Protein AF-A6FEJ4-F1 (afdb_monomer)

pLDDT: mean 89.19, std 13.57, range [38.38, 98.62]

Secondary structure (DSSP, 8-state):
-------PPPPPP--------------SS----SS-EEESTT--TT---TT-SEEE-SSS-EEEE-----STTS----EEEEEE--TTSSS-EEEEEETTTTEEEEEEE-STT--EEESTTPPP-TTSEE-S-TT------S-PPP-STTSPPPHHHHHHHHHHHHHHHHHHHHHHHHHHHHHHHHHHT-

Radius of gyration: 36.88 Å; Cα contacts (8 Å, |Δi|>4): 224; chains: 1; bounding box: 128×44×113 Å

Foldseek 3Di:
DDDDDDDDDDDDDDPPDDDDDDDDDDDPDDDDDPAAEEADPPDDPPDDCPPHRYHYDDQKGKDKDQQPDDDPVDDRWIKMWIWHPPVVVPFTWTFIARVVVRFTQWIFGDDPQTFIAHGTAFDTGGPYDTPHDVVGHDDDPPQDDDDDPPGDHDPVNVVVVVVVVVVVVVVVVVVVVVVVVVVVVVVVVD

Solvent-accessible surface area (backbone atoms only — not comparable to full-atom values): 11877 Å² total; per-residue (Å²): 133,92,87,80,92,85,82,87,83,81,87,77,84,80,80,82,74,81,77,82,77,91,75,84,89,81,73,97,60,90,86,83,74,95,67,62,47,72,47,54,89,70,56,63,91,88,65,87,56,88,87,50,50,68,45,69,33,58,72,60,33,69,54,74,48,78,53,82,62,86,50,92,91,49,86,57,62,22,37,35,37,36,41,40,64,47,71,88,82,42,74,34,27,40,38,34,28,37,57,69,74,74,28,56,34,33,38,42,40,59,67,98,57,24,24,28,16,40,40,69,70,26,43,76,40,69,69,33,81,24,54,20,33,94,97,52,72,59,86,83,76,91,64,63,79,50,85,57,98,86,45,64,78,31,71,68,60,54,53,48,53,52,51,55,50,55,50,52,50,52,54,52,53,51,52,51,49,53,52,49,53,52,52,55,52,58,60,74,76,108

Mean predicted aligned error: 9.8 Å

Structure (mmCIF, N/CA/C/O backbone):
data_AF-A6FEJ4-F1
#
_entry.id   AF-A6FEJ4-F1
#
loop_
_atom_site.group_PDB
_atom_site.id
_atom_site.type_symbol
_atom_site.label_atom_id
_atom_site.label_alt_id
_atom_site.label_comp_id
_atom_site.label_asym_id
_atom_site.label_entity_id
_atom_site.label_seq_id
_atom_site.pdbx_PDB_ins_code
_atom_site.Cartn_x
_atom_site.Cartn_y
_atom_site.Cartn_z
_atom_site.occupancy
_atom_site.B_iso_or_equiv
_atom_site.auth_seq_id
_atom_site.auth_comp_id
_atom_site.auth_asym_id
_atom_site.auth_atom_id
_atom_site.pdbx_PDB_model_num
ATOM 1 N N . MET A 1 1 ? 87.896 7.152 -53.440 1.00 38.38 1 MET A N 1
ATOM 2 C CA . MET A 1 1 ? 87.012 8.310 -53.194 1.00 38.38 1 MET A CA 1
ATOM 3 C C . MET A 1 1 ? 85.663 7.792 -52.718 1.00 38.38 1 MET A C 1
ATOM 5 O O . MET A 1 1 ? 85.118 6.884 -53.325 1.00 38.38 1 MET A O 1
ATOM 9 N N . THR A 1 2 ? 85.236 8.324 -51.578 1.00 46.12 2 THR A N 1
ATOM 10 C CA . THR A 1 2 ? 83.948 8.247 -50.856 1.00 46.12 2 THR A CA 1
ATOM 11 C C . THR A 1 2 ? 82.723 8.271 -51.792 1.00 46.12 2 THR A C 1
ATOM 13 O O . THR A 1 2 ? 82.776 8.952 -52.807 1.00 46.12 2 THR A O 1
ATOM 16 N N . PHE A 1 3 ? 81.630 7.523 -51.579 1.00 47.75 3 PHE A N 1
ATOM 17 C CA . PHE A 1 3 ? 80.445 7.780 -50.717 1.00 47.75 3 PHE A CA 1
ATOM 18 C C . PHE A 1 3 ? 79.348 6.781 -51.201 1.00 47.75 3 PHE A C 1
ATOM 20 O O . PHE A 1 3 ? 79.397 6.397 -52.361 1.00 47.75 3 PHE A O 1
ATOM 27 N N . LYS A 1 4 ? 78.298 6.316 -50.507 1.00 47.94 4 LYS A N 1
ATOM 28 C CA . LYS A 1 4 ? 77.723 6.414 -49.152 1.00 47.94 4 LYS A CA 1
ATOM 29 C C . LYS A 1 4 ? 76.639 5.304 -49.096 1.00 47.94 4 LYS A C 1
ATOM 31 O O . LYS A 1 4 ? 75.962 5.085 -50.096 1.00 47.94 4 LYS A O 1
ATOM 36 N N . LYS A 1 5 ? 76.465 4.613 -47.962 1.00 62.53 5 LYS A N 1
ATOM 37 C CA . LYS A 1 5 ? 75.319 3.710 -47.696 1.00 62.53 5 LYS A CA 1
ATOM 38 C C . LYS A 1 5 ? 74.028 4.531 -47.514 1.00 62.53 5 LYS A C 1
ATOM 40 O O . LYS A 1 5 ? 74.109 5.592 -46.898 1.00 62.53 5 LYS A O 1
ATOM 45 N N . LEU A 1 6 ? 72.869 4.026 -47.955 1.00 47.09 6 LEU A N 1
ATOM 46 C CA . LEU A 1 6 ? 71.541 4.550 -47.575 1.00 47.09 6 LEU A CA 1
ATOM 47 C C . LEU A 1 6 ? 70.482 3.433 -47.731 1.00 47.09 6 LEU A C 1
ATOM 49 O O . LEU A 1 6 ? 70.183 3.016 -48.843 1.00 47.09 6 LEU A O 1
ATOM 53 N N . THR A 1 7 ? 70.243 2.677 -46.653 1.00 49.25 7 THR A N 1
ATOM 54 C CA . THR A 1 7 ? 69.044 2.662 -45.772 1.00 49.25 7 THR A CA 1
ATOM 55 C C . THR A 1 7 ? 67.806 1.986 -46.352 1.00 49.25 7 THR A C 1
ATOM 57 O O . THR A 1 7 ? 67.072 2.543 -47.159 1.00 49.25 7 THR A O 1
ATOM 60 N N . THR A 1 8 ? 67.562 0.791 -45.822 1.00 53.28 8 THR A N 1
ATOM 61 C CA . THR A 1 8 ? 66.308 0.043 -45.817 1.00 53.28 8 THR A CA 1
ATOM 62 C C . THR A 1 8 ? 65.268 0.770 -44.959 1.00 53.28 8 THR A C 1
ATOM 64 O O . THR A 1 8 ? 65.518 1.051 -43.787 1.00 53.28 8 THR A O 1
ATOM 67 N N . LEU A 1 9 ? 64.105 1.068 -45.539 1.00 52.31 9 LEU A N 1
ATOM 68 C CA . LEU A 1 9 ? 62.938 1.605 -44.842 1.00 52.31 9 LEU A CA 1
ATOM 69 C C . LEU A 1 9 ? 62.124 0.424 -44.281 1.00 52.31 9 LEU A C 1
ATOM 71 O O . LEU A 1 9 ? 61.677 -0.428 -45.047 1.00 52.31 9 LEU A O 1
ATOM 75 N N . ALA A 1 10 ? 61.965 0.342 -42.960 1.00 59.69 10 ALA A N 1
ATOM 76 C CA . ALA A 1 10 ? 61.113 -0.654 -42.313 1.00 59.69 10 ALA A CA 1
ATOM 77 C C . ALA A 1 10 ? 59.653 -0.172 -42.317 1.00 59.69 10 ALA A C 1
ATOM 79 O O . ALA A 1 10 ? 59.362 0.926 -41.842 1.00 59.69 10 ALA A O 1
ATOM 80 N N . ALA A 1 11 ? 58.742 -0.984 -42.857 1.00 58.25 11 ALA A N 1
ATOM 81 C CA . ALA A 1 11 ? 57.305 -0.732 -42.815 1.00 58.25 11 ALA A CA 1
ATOM 82 C C . ALA A 1 11 ? 56.754 -1.078 -41.421 1.00 58.25 11 ALA A C 1
ATOM 84 O O . ALA A 1 11 ? 56.892 -2.209 -40.957 1.00 58.25 11 ALA A O 1
ATOM 85 N N . ILE A 1 12 ? 56.144 -0.097 -40.755 1.00 63.84 12 ILE A N 1
ATOM 86 C CA . ILE A 1 12 ? 55.454 -0.259 -39.469 1.00 63.84 12 ILE A CA 1
ATOM 87 C C . ILE A 1 12 ? 54.003 -0.674 -39.772 1.00 63.84 12 ILE A C 1
ATOM 89 O O . ILE A 1 12 ? 53.339 0.041 -40.526 1.00 63.84 12 ILE A O 1
ATOM 93 N N . PRO A 1 13 ? 53.483 -1.791 -39.228 1.00 56.94 13 PRO A N 1
ATOM 94 C CA . PRO A 1 13 ? 52.081 -2.148 -39.396 1.00 56.94 13 PRO A CA 1
ATOM 95 C C . PRO A 1 13 ? 51.222 -1.175 -38.582 1.00 56.94 13 PRO A C 1
ATOM 97 O O . PRO A 1 13 ? 51.368 -1.058 -37.366 1.00 56.94 13 PRO A O 1
ATOM 100 N N . LEU A 1 14 ? 50.342 -0.450 -39.270 1.00 60.03 14 LEU A N 1
ATOM 101 C CA . LEU A 1 14 ? 49.349 0.421 -38.655 1.00 60.03 14 LEU A CA 1
ATOM 102 C C . LEU A 1 14 ? 48.335 -0.482 -37.930 1.00 60.03 14 LEU A C 1
ATOM 104 O O . LEU A 1 14 ? 47.534 -1.151 -38.581 1.00 60.03 14 LEU A O 1
ATOM 108 N N . LEU A 1 15 ? 48.401 -0.564 -36.597 1.00 59.34 15 LEU A N 1
ATOM 109 C CA . LEU A 1 15 ? 47.337 -1.188 -35.812 1.00 59.34 15 LEU A CA 1
ATOM 110 C C . LEU A 1 15 ? 46.071 -0.345 -35.983 1.00 59.34 15 LEU A C 1
ATOM 112 O O . LEU A 1 15 ? 45.979 0.767 -35.464 1.00 59.34 15 LEU A O 1
ATOM 116 N N . SER A 1 16 ? 45.107 -0.883 -36.721 1.00 63.84 16 SER A N 1
ATOM 117 C CA . SER A 1 16 ? 43.751 -0.357 -36.819 1.00 63.84 16 SER A CA 1
ATOM 118 C C . SER A 1 16 ? 43.081 -0.466 -35.448 1.00 63.84 16 SER A C 1
ATOM 120 O O . SER A 1 16 ? 42.509 -1.498 -35.108 1.00 63.84 16 SER A O 1
ATOM 122 N N . PHE A 1 17 ? 43.182 0.577 -34.626 1.00 63.50 17 PHE A N 1
ATOM 123 C CA . PHE A 1 17 ? 42.329 0.710 -33.450 1.00 63.50 17 PHE A CA 1
ATOM 124 C C . PHE A 1 17 ? 40.906 1.001 -33.933 1.00 63.50 17 PHE A C 1
ATOM 126 O O . PHE A 1 17 ? 40.653 2.046 -34.532 1.00 63.50 17 PHE A O 1
ATOM 133 N N . SER A 1 18 ? 39.983 0.071 -33.691 1.00 68.31 18 SER A N 1
ATOM 134 C CA . SER A 1 18 ? 38.556 0.292 -33.918 1.00 68.31 18 SER A CA 1
ATOM 135 C C . SER A 1 18 ? 38.059 1.373 -32.956 1.00 68.31 18 SER A C 1
ATOM 137 O O . SER A 1 18 ? 37.882 1.128 -31.761 1.00 68.31 18 SER A O 1
ATOM 139 N N . LEU A 1 19 ? 37.860 2.585 -33.475 1.00 64.56 19 LEU A N 1
ATOM 140 C CA . LEU A 1 19 ? 37.098 3.622 -32.789 1.00 64.56 19 LEU A CA 1
ATOM 141 C C . LEU A 1 19 ? 35.644 3.143 -32.723 1.00 64.56 19 LEU A C 1
ATOM 143 O O . LEU A 1 19 ? 35.001 2.982 -33.757 1.00 64.56 19 LEU A O 1
ATOM 147 N N . HIS A 1 20 ? 35.143 2.877 -31.519 1.00 64.38 20 HIS A N 1
ATOM 148 C CA . HIS A 1 20 ? 33.729 2.582 -31.321 1.00 64.38 20 HIS A CA 1
ATOM 149 C C . HIS A 1 20 ? 32.969 3.910 -31.369 1.00 64.38 20 HIS A C 1
ATOM 151 O O . HIS A 1 20 ? 33.155 4.772 -30.511 1.00 64.38 20 HIS A O 1
ATOM 157 N N . THR A 1 21 ? 32.160 4.105 -32.407 1.00 61.88 21 THR A N 1
ATOM 158 C CA . THR A 1 21 ? 31.216 5.220 -32.497 1.00 61.88 21 THR A CA 1
ATOM 159 C C . THR A 1 21 ? 29.916 4.788 -31.829 1.00 61.88 21 THR A C 1
ATOM 161 O O . THR A 1 21 ? 29.267 3.866 -32.317 1.00 61.88 21 THR A O 1
ATOM 164 N N . PHE A 1 22 ? 29.537 5.428 -30.724 1.00 72.00 22 PHE A N 1
ATOM 165 C CA . PHE A 1 22 ? 28.211 5.251 -30.131 1.00 72.00 22 PHE A CA 1
ATOM 166 C C . PHE A 1 22 ? 27.229 6.121 -30.916 1.00 72.00 22 PHE A C 1
ATOM 168 O O . PHE A 1 22 ? 27.238 7.342 -30.778 1.00 72.00 22 PHE A O 1
ATOM 175 N N . ALA A 1 23 ? 26.466 5.503 -31.812 1.00 79.25 23 ALA A N 1
ATOM 176 C CA . ALA A 1 23 ? 25.331 6.139 -32.463 1.00 79.25 23 ALA A CA 1
ATOM 177 C C . ALA A 1 23 ? 24.056 5.562 -31.848 1.00 79.25 23 ALA A C 1
ATOM 179 O O . ALA A 1 23 ? 23.936 4.342 -31.740 1.00 79.25 23 ALA A O 1
ATOM 180 N N . ASP A 1 24 ? 23.137 6.435 -31.447 1.00 89.06 24 ASP A N 1
ATOM 181 C CA . ASP A 1 24 ? 21.822 6.019 -30.970 1.00 89.06 24 ASP A CA 1
ATOM 182 C C . ASP A 1 24 ? 20.943 5.630 -32.166 1.00 89.06 24 ASP A C 1
ATOM 184 O O . ASP A 1 24 ? 20.964 6.282 -33.215 1.00 89.06 24 ASP A O 1
ATOM 188 N N . GLU A 1 25 ? 20.149 4.574 -32.001 1.00 90.56 25 GLU A N 1
ATOM 189 C CA . GLU A 1 25 ? 19.105 4.199 -32.954 1.00 90.56 25 GLU A CA 1
ATOM 190 C C . GLU A 1 25 ? 17.867 5.074 -32.703 1.00 90.56 25 GLU A C 1
ATOM 192 O O . GLU A 1 25 ? 17.301 5.069 -31.609 1.00 90.56 25 GLU A O 1
ATOM 197 N N . VAL A 1 26 ? 17.431 5.830 -33.717 1.00 92.94 26 VAL A N 1
ATOM 198 C CA . VAL A 1 26 ? 16.215 6.656 -33.651 1.00 92.94 26 VAL A CA 1
ATOM 199 C C . VAL A 1 26 ? 15.212 6.157 -34.683 1.00 92.94 26 VAL A C 1
ATOM 201 O O . VAL A 1 26 ? 15.419 6.305 -35.889 1.00 92.94 26 VAL A O 1
ATOM 204 N N . ILE A 1 27 ? 14.095 5.607 -34.207 1.00 94.88 27 ILE A N 1
ATOM 205 C CA . ILE A 1 27 ? 12.954 5.233 -35.044 1.00 94.88 27 ILE A CA 1
ATOM 206 C C . ILE A 1 27 ? 11.961 6.402 -35.029 1.00 94.88 27 ILE A C 1
ATOM 208 O O . ILE A 1 27 ? 11.346 6.685 -34.009 1.00 94.88 27 ILE A O 1
ATOM 212 N N . ASN A 1 28 ? 11.830 7.116 -36.153 1.00 95.19 28 ASN A N 1
ATOM 213 C CA . ASN A 1 28 ? 10.960 8.303 -36.277 1.00 95.19 28 ASN A CA 1
ATOM 214 C C . ASN A 1 28 ? 9.456 7.969 -36.396 1.00 95.19 28 ASN A C 1
ATOM 216 O O . ASN A 1 28 ? 8.657 8.850 -36.709 1.00 95.19 28 ASN A O 1
ATOM 220 N N . ASP A 1 29 ? 9.098 6.703 -36.205 1.00 95.94 29 ASP A N 1
ATOM 221 C CA . ASP A 1 29 ? 7.745 6.160 -36.307 1.00 95.94 29 ASP A CA 1
ATOM 222 C C . ASP A 1 29 ? 7.568 5.042 -35.261 1.00 95.94 29 ASP A C 1
ATOM 224 O O . ASP A 1 29 ? 8.472 4.780 -34.461 1.00 95.94 29 ASP A O 1
ATOM 228 N N . ASP A 1 30 ? 6.422 4.369 -35.267 1.00 94.88 30 ASP A N 1
ATOM 229 C CA . ASP A 1 30 ? 6.121 3.283 -34.339 1.00 94.88 30 ASP A CA 1
ATOM 230 C C . ASP A 1 30 ? 7.047 2.066 -34.541 1.00 94.88 30 ASP A C 1
ATOM 232 O O . ASP A 1 30 ? 7.152 1.493 -35.630 1.00 94.88 30 ASP A O 1
ATOM 236 N N . LEU A 1 31 ? 7.678 1.602 -33.456 1.00 94.50 31 LEU A N 1
ATOM 237 C CA . LEU A 1 31 ? 8.367 0.311 -33.421 1.00 94.50 31 LEU A CA 1
ATOM 238 C C . LEU A 1 31 ? 7.387 -0.787 -32.990 1.00 94.50 31 LEU A C 1
ATOM 240 O O . LEU A 1 31 ? 7.000 -0.868 -31.825 1.00 94.50 31 LEU A O 1
ATOM 244 N N . ILE A 1 32 ? 7.027 -1.673 -33.920 1.00 94.75 32 ILE A N 1
ATOM 245 C CA . ILE A 1 32 ? 6.202 -2.853 -33.637 1.00 94.75 32 ILE A CA 1
ATOM 246 C C . ILE A 1 32 ? 7.084 -4.101 -33.639 1.00 94.75 32 ILE A C 1
ATOM 248 O O . ILE A 1 32 ? 7.633 -4.489 -34.669 1.00 94.75 32 ILE A O 1
ATOM 252 N N . ILE A 1 33 ? 7.167 -4.768 -32.488 1.00 94.75 33 ILE A N 1
ATOM 253 C CA . ILE A 1 33 ? 7.845 -6.058 -32.333 1.00 94.75 33 ILE A CA 1
ATOM 254 C C . ILE A 1 33 ? 6.772 -7.138 -32.223 1.00 94.75 33 ILE A C 1
ATOM 256 O O . ILE A 1 33 ? 6.023 -7.182 -31.254 1.00 94.75 33 ILE A O 1
ATOM 260 N N . SER A 1 34 ? 6.671 -8.005 -33.235 1.00 94.00 34 SER A N 1
ATOM 261 C CA . SER A 1 34 ? 5.606 -9.019 -33.300 1.00 94.00 34 SER A CA 1
ATOM 262 C C . SER A 1 34 ? 5.802 -10.212 -32.358 1.00 94.00 34 SER A C 1
ATOM 264 O O . SER A 1 34 ? 4.864 -10.984 -32.182 1.00 94.00 34 SER A O 1
ATOM 266 N N . SER A 1 35 ? 7.001 -10.387 -31.795 1.00 93.94 35 SER A N 1
ATOM 267 C CA . SER A 1 35 ? 7.306 -11.444 -30.825 1.00 93.94 35 SER A CA 1
ATOM 268 C C . SER A 1 35 ? 7.697 -10.826 -29.484 1.00 93.94 35 SER A C 1
ATOM 270 O O . SER A 1 35 ? 6.823 -10.331 -28.778 1.00 93.94 35 SER A O 1
ATOM 272 N N . SER A 1 36 ? 8.991 -10.816 -29.153 1.00 96.06 36 SER A N 1
ATOM 273 C CA . SER A 1 36 ? 9.475 -10.381 -27.847 1.00 96.06 36 SER A CA 1
ATOM 274 C C . SER A 1 36 ? 10.661 -9.432 -27.966 1.00 96.06 36 SER A C 1
ATOM 276 O O . SER A 1 36 ? 11.435 -9.507 -28.921 1.00 96.06 36 SER A O 1
ATOM 278 N N . LEU A 1 37 ? 10.796 -8.542 -26.987 1.00 95.56 37 LEU A N 1
ATOM 279 C CA . LEU A 1 37 ? 11.914 -7.615 -26.840 1.00 95.56 37 LEU A CA 1
ATOM 280 C C . LEU A 1 37 ? 12.709 -7.975 -25.584 1.00 95.56 37 LEU A C 1
ATOM 282 O O . LEU A 1 37 ? 12.130 -8.083 -24.506 1.00 95.56 37 LEU A O 1
ATOM 286 N N . CYS A 1 38 ? 14.028 -8.090 -25.699 1.00 96.81 38 CYS A N 1
ATOM 287 C CA . CYS A 1 38 ? 14.907 -8.057 -24.535 1.00 96.81 38 CYS A CA 1
ATOM 288 C C . CYS A 1 38 ? 15.686 -6.746 -24.503 1.00 96.81 38 CYS A C 1
ATOM 290 O O . CYS A 1 38 ? 16.240 -6.327 -25.519 1.00 96.81 38 CYS A O 1
ATOM 292 N N . VAL A 1 39 ? 15.719 -6.109 -23.334 1.00 95.62 39 VAL A N 1
ATOM 293 C CA . VAL A 1 39 ? 16.503 -4.901 -23.069 1.00 95.62 39 VAL A CA 1
ATOM 294 C C . VAL A 1 39 ? 17.392 -5.141 -21.856 1.00 95.62 39 VAL A C 1
ATOM 296 O O . VAL A 1 39 ? 16.917 -5.584 -20.814 1.00 95.62 39 VAL A O 1
ATOM 299 N N . GLY A 1 40 ? 18.672 -4.808 -21.983 1.00 93.50 40 GLY A N 1
ATOM 300 C CA . GLY A 1 40 ? 19.654 -4.933 -20.910 1.00 93.50 40 GLY A CA 1
ATOM 301 C C . GLY A 1 40 ? 20.895 -5.706 -21.344 1.00 93.50 40 GLY A C 1
ATOM 302 O O . GLY A 1 40 ? 20.918 -6.354 -22.392 1.00 93.50 40 GLY A O 1
ATOM 3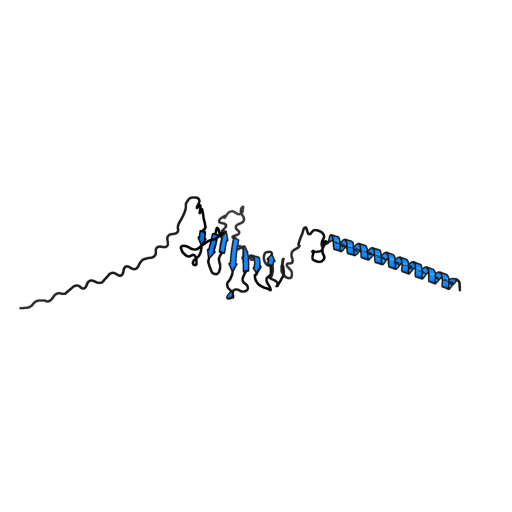03 N N . ILE A 1 41 ? 21.963 -5.587 -20.560 1.00 89.81 41 ILE A N 1
ATOM 304 C CA . ILE A 1 41 ? 23.288 -6.117 -20.919 1.00 89.81 41 ILE A CA 1
ATOM 305 C C . ILE A 1 41 ? 23.359 -7.647 -20.878 1.00 89.81 41 ILE A C 1
ATOM 307 O O . ILE A 1 41 ? 24.279 -8.236 -21.441 1.00 89.81 41 ILE A O 1
ATOM 311 N N . GLU A 1 42 ? 22.384 -8.287 -20.234 1.00 91.69 42 GLU A N 1
ATOM 312 C CA . GLU A 1 42 ? 22.325 -9.740 -20.079 1.00 91.69 42 GLU A CA 1
ATOM 313 C C . GLU A 1 42 ? 21.403 -10.430 -21.100 1.00 91.69 42 GLU A C 1
ATOM 315 O O . GLU A 1 42 ? 21.144 -11.637 -21.017 1.00 91.69 42 GLU A O 1
ATOM 320 N N . CYS A 1 43 ? 20.871 -9.690 -22.072 1.00 95.88 43 CYS A N 1
ATOM 321 C CA . CYS A 1 43 ? 20.177 -10.276 -23.216 1.00 95.88 43 CYS A CA 1
ATOM 322 C C . CYS A 1 43 ? 21.144 -11.128 -24.051 1.00 95.88 43 CYS A C 1
ATOM 324 O O . CYS A 1 43 ? 22.287 -10.735 -24.288 1.00 95.88 43 CYS A O 1
ATOM 326 N N . VAL A 1 44 ? 20.690 -12.295 -24.515 1.00 95.62 44 VAL A N 1
ATOM 327 C CA . VAL A 1 44 ? 21.506 -13.206 -25.336 1.00 95.62 44 VAL A CA 1
ATOM 328 C C . VAL A 1 44 ? 20.794 -13.548 -26.639 1.00 95.62 44 VAL A C 1
ATOM 330 O O . VAL A 1 44 ? 19.570 -13.670 -26.678 1.00 95.62 44 VAL A O 1
ATOM 333 N N . ASP A 1 45 ? 21.568 -13.703 -27.712 1.00 92.75 45 ASP A N 1
ATOM 334 C CA . ASP A 1 45 ? 21.033 -14.074 -29.022 1.00 92.75 45 ASP A CA 1
ATOM 335 C C . ASP A 1 45 ? 20.456 -15.498 -29.003 1.00 92.75 45 ASP A C 1
ATOM 337 O O . ASP A 1 45 ? 21.061 -16.426 -28.460 1.00 92.75 45 ASP A O 1
ATOM 341 N N . GLY A 1 46 ? 19.273 -15.661 -29.598 1.00 91.88 46 GLY A N 1
ATOM 342 C CA . GLY A 1 46 ? 18.545 -16.929 -29.633 1.00 91.88 46 GLY A CA 1
ATOM 343 C C . GLY A 1 46 ? 17.927 -17.374 -28.302 1.00 91.88 46 GLY A C 1
ATOM 344 O O . GLY A 1 46 ? 17.653 -18.566 -28.150 1.00 91.88 46 GLY A O 1
ATOM 345 N N . GLU A 1 47 ? 17.714 -16.474 -27.333 1.00 94.94 47 GLU A N 1
ATOM 346 C CA . GLU A 1 47 ? 17.032 -16.843 -26.087 1.00 94.94 47 GLU A CA 1
ATOM 347 C C . GLU A 1 47 ? 15.560 -17.226 -26.307 1.00 94.94 47 GLU A C 1
ATOM 349 O O . GLU A 1 47 ? 14.849 -16.631 -27.118 1.00 94.94 47 GLU A O 1
ATOM 354 N N . ASP A 1 48 ? 15.090 -18.226 -25.559 1.00 94.88 48 ASP A N 1
ATOM 355 C CA . ASP A 1 48 ? 13.681 -18.617 -25.557 1.00 94.88 48 ASP A CA 1
ATOM 356 C C . ASP A 1 48 ? 12.888 -17.712 -24.604 1.00 94.88 48 ASP A C 1
ATOM 358 O O . ASP A 1 48 ? 13.112 -17.700 -23.387 1.00 94.88 48 ASP A O 1
ATOM 362 N N . PHE A 1 49 ? 11.956 -16.942 -25.164 1.00 95.38 49 PHE A N 1
ATOM 363 C CA . PHE A 1 49 ? 11.109 -16.010 -24.423 1.00 95.38 49 PHE A CA 1
ATOM 364 C C . PHE A 1 49 ? 9.886 -16.669 -23.781 1.00 95.38 49 PHE A C 1
ATOM 366 O O . PHE A 1 49 ? 9.263 -16.065 -22.908 1.00 95.38 49 PHE A O 1
ATOM 373 N N . GLY A 1 50 ? 9.529 -17.897 -24.168 1.00 93.56 50 GLY A N 1
ATOM 374 C CA . GLY A 1 50 ? 8.278 -18.510 -23.732 1.00 93.56 50 GLY A CA 1
ATOM 375 C C . GLY A 1 50 ? 7.078 -17.597 -24.013 1.00 93.56 50 GLY A C 1
ATOM 376 O O . GLY A 1 50 ? 6.753 -17.329 -25.167 1.00 93.56 50 GLY A O 1
ATOM 377 N N . PHE A 1 51 ? 6.423 -17.116 -22.950 1.00 94.44 51 PHE A N 1
ATOM 378 C CA . PHE A 1 51 ? 5.272 -16.207 -23.037 1.00 94.44 51 PHE A CA 1
ATOM 379 C C . PHE A 1 51 ? 5.610 -14.732 -22.759 1.00 94.44 51 PHE A C 1
ATOM 381 O O . PHE A 1 51 ? 4.712 -13.890 -22.814 1.00 94.44 51 PHE A O 1
ATOM 388 N N . ASP A 1 52 ? 6.871 -14.398 -22.474 1.00 96.56 52 ASP A N 1
ATOM 389 C CA . ASP A 1 52 ? 7.259 -13.030 -22.131 1.00 96.56 52 ASP A CA 1
ATOM 390 C C . ASP A 1 52 ? 7.305 -12.151 -23.385 1.00 96.56 52 ASP A C 1
ATOM 392 O O . ASP A 1 52 ? 8.039 -12.425 -24.336 1.00 96.56 52 ASP A O 1
ATOM 396 N N . THR A 1 53 ? 6.548 -11.054 -23.383 1.00 95.56 53 THR A N 1
ATOM 397 C CA . THR A 1 53 ? 6.589 -10.061 -24.470 1.00 95.56 53 THR A CA 1
ATOM 398 C C . THR A 1 53 ? 7.787 -9.119 -24.337 1.00 95.56 53 THR A C 1
ATOM 400 O O . THR A 1 53 ? 8.385 -8.731 -25.336 1.00 95.56 53 THR A O 1
ATOM 403 N N . ILE A 1 54 ? 8.163 -8.744 -23.111 1.00 95.94 54 ILE A N 1
ATOM 404 C CA . ILE A 1 54 ? 9.327 -7.893 -22.840 1.00 95.94 54 ILE A CA 1
ATOM 405 C C . ILE A 1 54 ? 10.095 -8.475 -21.657 1.00 95.94 54 ILE A C 1
ATOM 407 O O . ILE A 1 54 ? 9.501 -8.760 -20.619 1.00 95.94 54 ILE A O 1
ATOM 411 N N . ARG A 1 55 ? 11.414 -8.610 -21.801 1.00 95.88 55 ARG A N 1
ATOM 412 C CA . ARG A 1 55 ? 12.343 -8.926 -20.714 1.00 95.88 55 ARG A CA 1
ATOM 413 C C . ARG A 1 55 ? 13.289 -7.759 -20.491 1.00 95.88 55 ARG A C 1
ATOM 415 O O . ARG A 1 55 ? 13.898 -7.264 -21.435 1.00 95.88 55 ARG A O 1
ATOM 422 N N . LEU A 1 56 ? 13.418 -7.344 -19.239 1.00 95.44 56 LEU A N 1
ATOM 423 C CA . LEU A 1 56 ? 14.454 -6.414 -18.806 1.00 95.44 56 LEU A CA 1
ATOM 424 C C . LEU A 1 56 ? 15.484 -7.229 -18.028 1.00 95.44 56 LEU A C 1
ATOM 426 O O . LEU A 1 56 ? 15.127 -7.805 -17.002 1.00 95.44 56 LEU A O 1
ATOM 430 N N . LYS A 1 57 ? 16.711 -7.338 -18.541 1.00 93.31 57 LYS A N 1
ATOM 431 C CA . LYS A 1 57 ? 17.753 -8.199 -17.964 1.00 93.31 57 LYS A CA 1
ATOM 432 C C . LYS A 1 57 ? 18.972 -7.375 -17.557 1.00 93.31 57 LYS A C 1
ATOM 434 O O . LYS A 1 57 ? 19.789 -6.989 -18.395 1.00 93.31 57 LYS A O 1
ATOM 439 N N . ASP A 1 58 ? 19.027 -7.085 -16.270 1.00 89.94 58 ASP A N 1
ATOM 440 C CA . ASP A 1 58 ? 20.069 -6.344 -15.566 1.00 89.94 58 ASP A CA 1
ATOM 441 C C . ASP A 1 58 ? 19.990 -6.760 -14.082 1.00 89.94 58 ASP A C 1
ATOM 443 O O . ASP A 1 58 ? 18.991 -7.360 -13.676 1.00 89.94 58 ASP A O 1
ATOM 447 N N . ASP A 1 59 ? 20.975 -6.402 -13.259 1.00 85.38 59 ASP A N 1
ATOM 448 C CA . ASP A 1 59 ? 20.917 -6.612 -11.805 1.00 85.38 59 ASP A CA 1
ATOM 449 C C . ASP A 1 59 ? 19.814 -5.738 -11.169 1.00 85.38 59 ASP A C 1
ATOM 451 O O . ASP A 1 59 ? 19.198 -6.085 -10.153 1.00 85.38 59 ASP A O 1
ATOM 455 N N . ASN A 1 60 ? 19.536 -4.576 -11.774 1.00 88.62 60 ASN A N 1
ATOM 456 C CA . ASN A 1 60 ? 18.530 -3.616 -11.314 1.00 88.62 60 ASN A CA 1
ATOM 457 C C . ASN A 1 60 ? 17.676 -3.069 -12.472 1.00 88.62 60 ASN A C 1
ATOM 459 O O . ASN A 1 60 ? 17.758 -1.877 -12.796 1.00 88.62 60 ASN A O 1
ATOM 463 N N . PRO A 1 61 ? 16.836 -3.904 -13.109 1.00 92.88 61 PRO A N 1
ATOM 464 C CA . PRO A 1 61 ? 16.070 -3.502 -14.277 1.00 92.88 61 PRO A CA 1
ATOM 465 C C . PRO A 1 61 ? 15.055 -2.417 -13.911 1.00 92.88 61 PRO A C 1
ATOM 467 O O . PRO A 1 61 ? 14.267 -2.549 -12.969 1.00 92.88 61 PRO A O 1
ATOM 470 N N . GLN A 1 62 ? 15.062 -1.333 -14.686 1.00 94.69 62 GLN A N 1
ATOM 471 C CA . GLN A 1 62 ? 14.257 -0.144 -14.433 1.00 94.69 62 GLN A CA 1
ATOM 472 C C . GLN A 1 62 ? 13.598 0.372 -15.710 1.00 94.69 62 GLN A C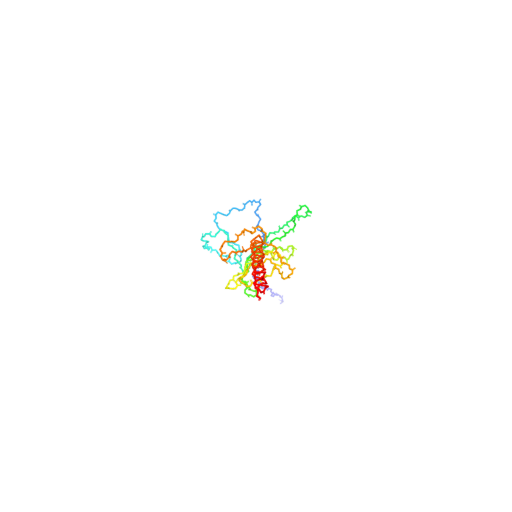 1
ATOM 474 O O . GLN A 1 62 ? 14.185 0.351 -16.790 1.00 94.69 62 GLN A O 1
ATOM 479 N N . ILE A 1 63 ? 12.393 0.917 -15.557 1.00 96.88 63 ILE A N 1
ATOM 480 C CA . ILE A 1 63 ? 11.725 1.743 -16.561 1.00 96.88 63 ILE A CA 1
ATOM 481 C C . ILE A 1 63 ? 11.548 3.128 -15.955 1.00 96.88 63 ILE A C 1
ATOM 483 O O . ILE A 1 63 ? 10.914 3.287 -14.907 1.00 96.88 63 ILE A O 1
ATOM 487 N N . ARG A 1 64 ? 12.109 4.135 -16.624 1.00 96.50 64 ARG A N 1
ATOM 488 C CA . ARG A 1 64 ? 11.987 5.536 -16.232 1.00 96.50 64 ARG A CA 1
ATOM 489 C C . ARG A 1 64 ? 11.001 6.251 -17.143 1.00 96.50 64 ARG A C 1
ATOM 491 O O . ARG A 1 64 ? 11.159 6.251 -18.359 1.00 96.50 64 ARG A O 1
ATOM 498 N N . PHE A 1 65 ? 10.036 6.912 -16.528 1.00 96.25 65 PHE A N 1
ATOM 499 C CA . PHE A 1 65 ? 9.108 7.829 -17.165 1.00 96.25 65 PHE A CA 1
ATOM 500 C C . PHE A 1 65 ? 9.608 9.245 -16.893 1.00 96.25 65 PHE A C 1
ATOM 502 O O . PHE A 1 65 ? 9.527 9.726 -15.764 1.00 96.25 65 PHE A O 1
ATOM 509 N N . VAL A 1 66 ? 10.191 9.867 -17.915 1.00 94.69 66 VAL A N 1
ATOM 510 C CA . VAL A 1 66 ? 10.688 11.244 -17.841 1.00 94.69 66 VAL A CA 1
ATOM 511 C C . VAL A 1 66 ? 9.605 12.166 -18.379 1.00 94.69 66 VAL A C 1
ATOM 513 O O . VAL A 1 66 ? 9.277 12.113 -19.567 1.00 94.69 66 VAL A O 1
ATOM 516 N N . ASP A 1 67 ? 9.047 12.998 -17.510 1.00 92.19 67 ASP A N 1
ATOM 517 C CA . ASP A 1 67 ? 8.149 14.065 -17.906 1.00 92.19 67 ASP A CA 1
ATOM 518 C C . ASP A 1 67 ? 8.978 15.240 -18.446 1.00 92.19 67 ASP A C 1
ATOM 520 O O . ASP A 1 67 ? 9.835 15.813 -17.778 1.00 92.19 67 ASP A O 1
ATOM 524 N N . THR A 1 68 ? 8.749 15.586 -19.712 1.00 91.31 68 THR A N 1
ATOM 525 C CA . THR A 1 68 ? 9.472 16.673 -20.396 1.00 91.31 68 THR A CA 1
ATOM 526 C C . THR A 1 68 ? 8.686 17.982 -20.414 1.00 91.31 68 THR A C 1
ATOM 528 O O . THR A 1 68 ? 9.116 18.970 -21.021 1.00 91.31 68 THR A O 1
ATOM 531 N N . SER A 1 69 ? 7.515 18.013 -19.773 1.00 90.31 69 SER A N 1
ATOM 532 C CA . SER A 1 69 ? 6.693 19.208 -19.716 1.00 90.31 69 SER A CA 1
ATOM 533 C C . SER A 1 69 ? 7.363 20.265 -18.830 1.00 90.31 69 SER A C 1
ATOM 535 O O . SER A 1 69 ? 7.945 19.993 -17.786 1.00 90.31 69 SER A O 1
ATOM 537 N N . SER A 1 70 ? 7.333 21.515 -19.289 1.00 81.38 70 SER A N 1
ATOM 538 C CA . SER A 1 70 ? 8.013 22.651 -18.638 1.00 81.38 70 SER A CA 1
ATOM 539 C C . SER A 1 70 ? 7.063 23.805 -18.323 1.00 81.38 70 SER A C 1
ATOM 541 O O . SER A 1 70 ? 7.475 24.875 -17.877 1.00 81.38 70 SER A O 1
ATOM 543 N N . THR A 1 71 ? 5.767 23.604 -18.559 1.00 82.56 71 THR A N 1
ATOM 544 C CA . THR A 1 71 ? 4.734 24.593 -18.256 1.00 82.56 71 THR A CA 1
ATOM 545 C C . THR A 1 71 ? 4.059 24.234 -16.944 1.00 82.56 71 THR A C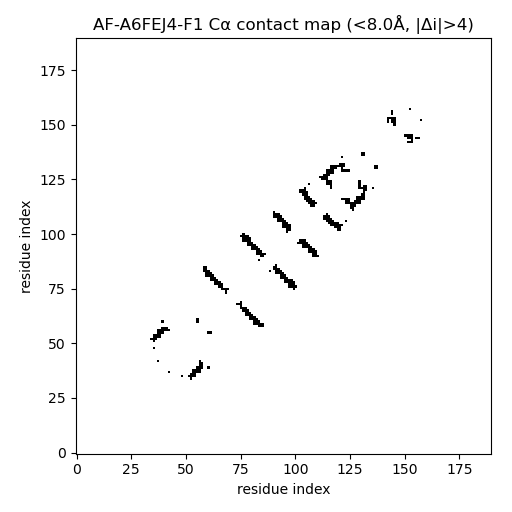 1
ATOM 547 O O . THR A 1 71 ? 3.714 23.076 -16.741 1.00 82.56 71 THR A O 1
ATOM 550 N N . SER A 1 72 ? 3.744 25.230 -16.117 1.00 78.50 72 SER A N 1
ATOM 551 C CA . SER A 1 72 ? 3.066 25.043 -14.824 1.00 78.50 72 SER A CA 1
ATOM 552 C C . SER A 1 72 ? 1.678 24.387 -14.902 1.00 78.50 72 SER A C 1
ATOM 554 O O . SER A 1 72 ? 1.088 24.089 -13.869 1.00 78.50 72 SER A O 1
ATOM 556 N N . SER A 1 73 ? 1.123 24.223 -16.105 1.00 84.56 73 SER A N 1
ATOM 557 C CA . SER A 1 73 ? -0.174 23.582 -16.344 1.00 84.56 73 SER A CA 1
ATOM 558 C C . SER A 1 73 ? -0.107 22.053 -16.361 1.00 84.56 73 SER A C 1
ATOM 560 O O . SER A 1 73 ? -1.155 21.414 -16.305 1.00 84.56 73 SER A O 1
ATOM 562 N N . PHE A 1 74 ? 1.094 21.472 -16.443 1.00 83.69 74 PHE A N 1
ATOM 563 C CA . PHE A 1 74 ? 1.311 20.029 -16.395 1.00 83.69 74 PHE A CA 1
ATOM 564 C C . PHE A 1 74 ? 2.180 19.685 -15.178 1.00 83.69 74 PHE A C 1
ATOM 566 O O . PHE A 1 74 ? 3.153 20.395 -14.911 1.00 83.69 74 PHE A O 1
ATOM 573 N N . PRO A 1 75 ? 1.830 18.645 -14.401 1.00 83.56 75 PRO A N 1
ATOM 574 C CA . PRO A 1 75 ? 2.730 18.111 -13.387 1.00 83.56 75 PRO A CA 1
ATOM 575 C C . PRO A 1 75 ? 4.028 17.630 -14.044 1.00 83.56 75 PRO A C 1
ATOM 577 O O . PRO A 1 75 ? 3.968 16.901 -15.023 1.00 83.56 75 PRO A O 1
ATOM 580 N N . SER A 1 76 ? 5.179 18.003 -13.489 1.00 88.62 76 SER A N 1
ATOM 581 C CA . SER A 1 76 ? 6.507 17.654 -14.016 1.00 88.62 76 SER A CA 1
ATOM 582 C C . SER A 1 76 ? 7.169 16.540 -13.190 1.00 88.62 76 SER A C 1
ATOM 584 O O . SER A 1 76 ? 8.344 16.632 -12.819 1.00 88.62 76 SER A O 1
ATOM 586 N N . ASN A 1 77 ? 6.378 15.553 -12.761 1.00 90.88 77 ASN A 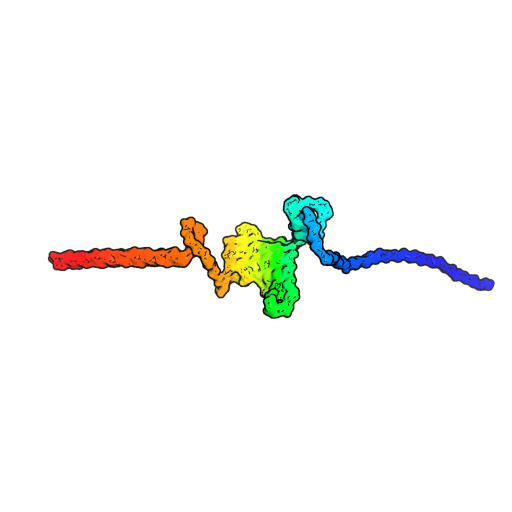N 1
ATOM 587 C CA . ASN A 1 77 ? 6.863 14.461 -11.921 1.00 90.88 77 ASN A CA 1
ATOM 588 C C . ASN A 1 77 ? 7.421 13.344 -12.802 1.00 90.88 77 ASN A C 1
ATOM 590 O O . ASN A 1 77 ? 6.681 12.721 -13.563 1.00 90.88 77 ASN A O 1
ATOM 594 N N . ASP A 1 78 ? 8.701 13.054 -12.619 1.00 95.00 78 ASP A N 1
ATOM 595 C CA . ASP A 1 78 ? 9.363 11.896 -13.188 1.00 95.00 78 ASP A CA 1
ATOM 596 C C . ASP A 1 78 ? 9.083 10.676 -12.317 1.00 95.00 78 ASP A C 1
ATOM 598 O O . ASP A 1 78 ? 9.193 10.724 -11.089 1.00 95.00 78 ASP A O 1
ATOM 602 N N . TRP A 1 79 ? 8.786 9.550 -12.956 1.00 96.81 79 TRP A N 1
ATOM 603 C CA . TRP A 1 79 ? 8.518 8.294 -12.269 1.00 96.81 79 TRP A CA 1
ATOM 604 C C . TRP A 1 79 ? 9.540 7.239 -12.651 1.00 96.81 79 TRP A C 1
ATOM 606 O O . TRP A 1 79 ? 10.040 7.179 -13.772 1.00 96.81 79 TRP A O 1
ATOM 616 N N . LEU A 1 80 ? 9.843 6.368 -11.704 1.00 97.25 80 LEU A N 1
ATOM 617 C CA . LEU A 1 80 ? 10.704 5.218 -11.908 1.00 97.25 80 LEU A CA 1
ATOM 618 C C . LEU A 1 80 ? 10.013 4.001 -11.326 1.00 97.25 80 LEU A C 1
ATOM 620 O O . LEU A 1 80 ? 9.553 4.037 -10.187 1.00 97.25 80 LEU A O 1
ATOM 624 N N . MET A 1 81 ? 9.983 2.920 -12.086 1.00 96.88 81 MET A N 1
ATOM 625 C CA . MET A 1 81 ? 9.654 1.611 -11.546 1.00 96.88 81 MET A CA 1
ATOM 626 C C . MET A 1 81 ? 10.783 0.643 -11.843 1.00 96.88 81 MET A C 1
ATOM 628 O O . MET A 1 81 ? 11.474 0.777 -12.853 1.00 96.88 81 MET A O 1
ATOM 632 N N . GLY A 1 82 ? 10.964 -0.333 -10.970 1.00 94.88 82 GLY A N 1
ATOM 633 C CA . GLY A 1 82 ? 12.010 -1.320 -11.157 1.00 94.88 82 GLY A CA 1
ATOM 634 C C . GLY A 1 82 ? 11.928 -2.454 -10.161 1.00 94.88 82 GLY A C 1
ATOM 635 O O . GLY A 1 82 ? 11.145 -2.423 -9.208 1.00 94.88 82 GLY A O 1
ATOM 636 N N . ALA A 1 83 ? 12.762 -3.452 -10.408 1.00 93.25 83 ALA A N 1
ATOM 637 C CA . ALA A 1 83 ? 13.077 -4.484 -9.442 1.00 93.25 83 ALA A CA 1
ATOM 638 C C . ALA A 1 83 ? 14.529 -4.302 -9.000 1.00 93.25 83 ALA A C 1
ATOM 640 O O . ALA A 1 83 ? 15.403 -3.995 -9.807 1.00 93.25 83 ALA A O 1
ATOM 641 N N . ASN A 1 84 ? 14.768 -4.470 -7.709 1.00 86.25 84 ASN A N 1
ATOM 642 C CA . ASN A 1 84 ? 16.094 -4.567 -7.134 1.00 86.25 84 ASN A CA 1
ATOM 643 C C . ASN A 1 84 ? 16.284 -5.993 -6.632 1.00 86.25 84 ASN A C 1
ATOM 645 O O . ASN A 1 84 ? 15.526 -6.422 -5.763 1.00 86.25 84 ASN A O 1
ATOM 649 N N . ASP A 1 85 ? 17.298 -6.682 -7.145 1.00 79.81 85 ASP A N 1
ATOM 650 C CA . ASP A 1 85 ? 17.750 -7.981 -6.631 1.00 79.81 85 ASP A CA 1
ATOM 651 C C . ASP A 1 85 ? 19.163 -7.896 -6.020 1.00 79.81 85 ASP A C 1
ATOM 653 O O . ASP A 1 85 ? 19.810 -8.901 -5.729 1.00 79.81 85 ASP A O 1
ATOM 657 N N . ASP A 1 86 ? 19.667 -6.678 -5.783 1.00 72.88 86 ASP A N 1
ATOM 658 C CA . ASP A 1 86 ? 20.952 -6.500 -5.116 1.00 72.88 86 ASP A CA 1
ATOM 659 C C . ASP A 1 86 ? 20.809 -6.749 -3.610 1.00 72.88 86 ASP A C 1
ATOM 661 O O . ASP A 1 86 ? 20.308 -5.909 -2.855 1.00 72.88 86 ASP A O 1
ATOM 665 N N . SER A 1 87 ? 21.307 -7.907 -3.174 1.00 66.44 87 SER A N 1
ATOM 666 C CA . SER A 1 87 ? 21.415 -8.294 -1.761 1.00 66.44 87 SER A CA 1
ATOM 667 C C . SER A 1 87 ? 22.250 -7.332 -0.900 1.00 66.44 87 SER A C 1
ATOM 669 O O . SER A 1 87 ? 22.119 -7.343 0.326 1.00 66.44 87 SER A O 1
ATOM 671 N N . ASN A 1 88 ? 23.085 -6.475 -1.503 1.00 67.25 88 ASN A N 1
ATOM 672 C CA . ASN A 1 88 ? 23.848 -5.450 -0.784 1.00 67.25 88 ASN A CA 1
ATOM 673 C C . ASN A 1 88 ? 23.026 -4.181 -0.512 1.00 67.25 88 ASN A C 1
ATOM 675 O O . ASN A 1 88 ? 23.352 -3.428 0.407 1.00 67.25 88 ASN A O 1
ATOM 679 N N . ALA A 1 89 ? 21.952 -3.956 -1.273 1.00 61.34 89 ALA A N 1
ATOM 680 C CA . ALA A 1 89 ? 21.032 -2.830 -1.115 1.00 61.34 89 ALA A CA 1
ATOM 681 C C . ALA A 1 89 ? 19.839 -3.148 -0.189 1.00 61.34 89 ALA A C 1
ATOM 683 O O . ALA A 1 89 ? 18.952 -2.312 -0.003 1.00 61.34 89 ALA A O 1
ATOM 684 N N . GLY A 1 90 ? 19.822 -4.341 0.418 1.00 71.44 90 GLY A N 1
ATOM 685 C CA . GLY A 1 90 ? 18.774 -4.809 1.324 1.00 71.44 90 GLY A CA 1
ATOM 686 C C . GLY A 1 90 ? 17.982 -5.979 0.744 1.00 71.44 90 GLY A C 1
ATOM 687 O O . GLY A 1 90 ? 18.496 -6.765 -0.047 1.00 71.44 90 GLY A O 1
ATOM 688 N N . LEU A 1 91 ? 16.725 -6.124 1.175 1.00 75.56 91 LEU A N 1
ATOM 689 C CA . LEU A 1 91 ? 15.846 -7.174 0.660 1.00 75.56 91 LEU A CA 1
ATOM 690 C C . LEU A 1 91 ? 15.525 -6.933 -0.827 1.00 75.56 91 LEU A C 1
ATOM 692 O O . LEU A 1 91 ? 15.254 -5.783 -1.207 1.00 75.56 91 LEU A O 1
ATOM 696 N N . PRO A 1 92 ? 15.478 -7.997 -1.651 1.00 88.25 92 PRO A N 1
ATOM 697 C CA . PRO A 1 92 ? 14.971 -7.904 -3.011 1.00 88.25 92 PRO A CA 1
ATOM 698 C C . PRO A 1 92 ? 13.556 -7.327 -3.024 1.00 88.25 92 PRO A C 1
ATOM 700 O O . PRO A 1 92 ? 12.704 -7.716 -2.214 1.00 88.25 92 PRO A O 1
ATOM 703 N N . HIS A 1 93 ? 13.301 -6.369 -3.912 1.00 90.44 93 HIS A N 1
ATOM 704 C CA . HIS A 1 93 ? 12.029 -5.660 -3.925 1.00 90.44 93 HIS A CA 1
ATOM 705 C C . HIS A 1 93 ? 11.658 -5.092 -5.289 1.00 90.44 93 HIS A C 1
ATOM 707 O O . HIS A 1 93 ? 12.508 -4.658 -6.059 1.00 90.44 93 HIS A O 1
ATOM 713 N N . PHE A 1 94 ? 10.358 -5.031 -5.554 1.00 94.31 94 PHE A N 1
ATOM 714 C CA . PHE A 1 94 ? 9.796 -4.217 -6.624 1.00 94.31 94 PHE A CA 1
ATOM 715 C C . PHE A 1 94 ? 9.395 -2.850 -6.069 1.00 94.31 94 PHE A C 1
ATOM 717 O O . PHE A 1 94 ? 8.907 -2.758 -4.938 1.00 94.31 94 PHE A O 1
ATOM 724 N N . PHE A 1 95 ? 9.564 -1.788 -6.854 1.00 95.25 95 PHE A N 1
ATOM 725 C CA . PHE A 1 95 ? 9.216 -0.445 -6.412 1.00 95.25 95 PHE A CA 1
ATOM 726 C C . PHE A 1 95 ? 8.626 0.458 -7.489 1.00 95.25 95 PHE A C 1
ATOM 728 O O . PHE A 1 95 ? 8.845 0.280 -8.687 1.00 95.25 95 PHE A O 1
ATOM 735 N N . ILE A 1 96 ? 7.927 1.490 -7.009 1.00 97.50 96 ILE A N 1
ATOM 736 C CA . ILE A 1 96 ? 7.566 2.691 -7.762 1.00 97.50 96 ILE A CA 1
ATOM 737 C C . ILE A 1 96 ? 8.041 3.902 -6.962 1.00 97.50 96 ILE A C 1
ATOM 739 O O . ILE A 1 96 ? 7.726 4.046 -5.777 1.00 97.50 96 ILE A O 1
ATOM 743 N N . LYS A 1 97 ? 8.787 4.782 -7.618 1.00 96.12 97 LYS A N 1
ATOM 744 C CA . LYS A 1 97 ? 9.399 5.971 -7.037 1.00 96.12 97 LYS A CA 1
ATOM 745 C C . LYS A 1 97 ? 8.982 7.211 -7.821 1.00 96.12 97 LYS A C 1
ATOM 747 O O . LYS A 1 97 ? 9.084 7.229 -9.046 1.00 96.12 97 LYS A O 1
ATOM 752 N N . ASP A 1 98 ? 8.568 8.243 -7.097 1.00 96.44 98 ASP A N 1
ATOM 753 C CA . ASP A 1 98 ? 8.575 9.618 -7.588 1.00 96.44 98 ASP A CA 1
ATOM 754 C C . ASP A 1 98 ? 10.028 10.099 -7.549 1.00 96.44 98 ASP A C 1
ATOM 756 O O . ASP A 1 98 ? 10.626 10.254 -6.481 1.00 96.44 98 ASP A O 1
ATOM 760 N N . VAL A 1 99 ? 10.631 10.247 -8.721 1.00 96.12 99 VAL A N 1
ATOM 761 C CA . VAL A 1 99 ? 12.027 10.661 -8.856 1.00 96.12 99 VAL A CA 1
ATOM 762 C C . VAL A 1 99 ? 12.159 12.146 -8.557 1.00 96.12 99 VAL A C 1
ATOM 764 O O . VAL A 1 99 ? 13.097 12.530 -7.862 1.00 96.12 99 VAL A O 1
ATOM 767 N N . THR A 1 100 ? 11.227 12.968 -9.044 1.00 93.12 100 THR A N 1
ATOM 768 C CA . THR A 1 100 ? 11.250 14.422 -8.838 1.00 93.12 100 THR A CA 1
ATOM 769 C C . THR A 1 100 ? 11.184 14.763 -7.352 1.00 93.12 100 THR A C 1
ATOM 771 O O . THR A 1 100 ? 11.912 15.636 -6.882 1.00 93.12 100 THR A O 1
ATOM 774 N N . GLY A 1 101 ? 10.336 14.056 -6.603 1.00 92.38 101 GLY A N 1
ATOM 775 C CA . GLY A 1 101 ? 10.185 14.210 -5.156 1.00 92.38 101 GLY A CA 1
ATOM 776 C C . GLY A 1 101 ? 11.134 13.362 -4.303 1.00 92.38 101 GLY A C 1
ATOM 777 O O . GLY A 1 101 ? 11.006 13.393 -3.081 1.00 92.38 101 GLY A O 1
ATOM 778 N N . ASP A 1 102 ? 12.031 12.583 -4.919 1.00 93.81 102 ASP A N 1
ATOM 779 C CA . ASP A 1 102 ? 12.895 11.584 -4.269 1.00 93.81 102 ASP A CA 1
ATOM 780 C C . ASP A 1 102 ? 12.150 10.688 -3.257 1.00 93.81 102 ASP A C 1
ATOM 782 O O . ASP A 1 102 ? 12.598 10.450 -2.136 1.00 93.81 102 ASP A O 1
ATOM 786 N N . SER A 1 103 ? 10.970 10.194 -3.639 1.00 93.69 103 SER A N 1
ATOM 787 C CA . SER A 1 103 ? 10.071 9.491 -2.723 1.00 93.69 103 SER A CA 1
ATOM 788 C C . SER A 1 103 ? 9.661 8.125 -3.246 1.00 93.69 103 SER A C 1
ATOM 790 O O . SER A 1 103 ? 9.089 7.996 -4.328 1.00 93.69 103 SER A O 1
ATOM 792 N N . LEU A 1 104 ? 9.917 7.086 -2.451 1.00 93.44 104 LEU A N 1
ATOM 793 C CA . LEU A 1 104 ? 9.390 5.754 -2.714 1.00 93.44 104 LEU A CA 1
ATOM 794 C C . LEU A 1 104 ? 7.893 5.739 -2.391 1.00 93.44 104 LEU A C 1
ATOM 796 O O . LEU A 1 104 ? 7.496 5.996 -1.255 1.00 93.44 104 LEU A O 1
ATOM 800 N N . 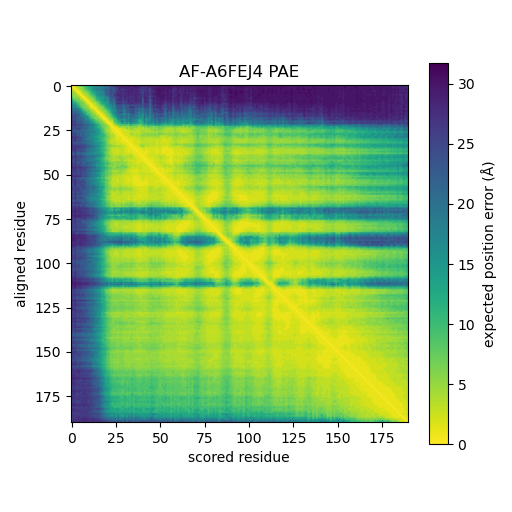VAL A 1 105 ? 7.067 5.473 -3.400 1.00 96.56 105 VAL A N 1
ATOM 801 C CA . VAL A 1 105 ? 5.601 5.505 -3.287 1.00 96.56 105 VAL A CA 1
ATOM 802 C C . VAL A 1 105 ? 5.027 4.106 -3.114 1.00 96.56 105 VAL A C 1
ATOM 804 O O . VAL A 1 105 ? 3.991 3.940 -2.473 1.00 96.56 105 VAL A O 1
ATOM 807 N N . LEU A 1 106 ? 5.699 3.097 -3.659 1.00 97.06 106 LEU A N 1
ATOM 808 C CA . LEU A 1 106 ? 5.375 1.698 -3.439 1.00 97.06 106 LEU A CA 1
ATOM 809 C C . LEU A 1 106 ? 6.666 0.909 -3.289 1.00 97.06 106 LEU A C 1
ATOM 811 O O . LEU A 1 106 ? 7.566 1.049 -4.116 1.00 97.06 106 LEU A O 1
ATOM 815 N N . GLN A 1 107 ? 6.706 0.039 -2.289 1.00 94.88 107 GLN A N 1
ATOM 816 C CA . GLN A 1 107 ? 7.730 -0.986 -2.157 1.00 94.88 107 GLN A CA 1
ATOM 817 C C . GLN A 1 107 ? 7.071 -2.319 -1.823 1.00 94.88 107 GLN A C 1
ATOM 819 O O . GLN A 1 107 ? 6.261 -2.393 -0.898 1.00 94.88 107 GLN A O 1
ATOM 824 N N . LEU A 1 108 ? 7.425 -3.355 -2.577 1.00 94.50 108 LEU A N 1
ATOM 825 C CA . LEU A 1 108 ? 6.998 -4.736 -2.379 1.00 94.50 108 LEU A CA 1
ATOM 826 C C . LEU A 1 108 ? 8.250 -5.579 -2.162 1.00 94.50 108 LEU A C 1
ATOM 828 O O . LEU A 1 108 ? 9.017 -5.759 -3.107 1.00 94.50 108 LEU A O 1
ATOM 832 N N . THR A 1 109 ? 8.487 -6.071 -0.949 1.00 91.69 109 THR A N 1
ATOM 833 C CA . THR A 1 109 ? 9.674 -6.891 -0.666 1.00 91.69 109 THR A CA 1
ATOM 834 C C . THR A 1 109 ? 9.359 -8.383 -0.722 1.00 91.69 109 THR A C 1
ATOM 836 O O . THR A 1 109 ? 8.272 -8.822 -0.341 1.00 91.69 109 THR A O 1
ATOM 839 N N . ALA A 1 110 ? 10.308 -9.169 -1.229 1.00 83.12 110 ALA A N 1
ATOM 840 C CA . ALA A 1 110 ? 10.202 -10.623 -1.306 1.00 83.12 110 ALA A CA 1
ATOM 841 C C . ALA A 1 110 ? 10.810 -11.311 -0.065 1.00 83.12 110 ALA A C 1
ATOM 843 O O . ALA A 1 110 ? 11.663 -10.745 0.618 1.00 83.12 110 ALA A O 1
ATOM 844 N N . GLY A 1 111 ? 10.399 -12.560 0.196 1.00 78.56 111 GLY A N 1
ATOM 845 C CA . GLY A 1 111 ? 10.927 -13.414 1.271 1.00 78.56 111 GLY A CA 1
ATOM 846 C C . GLY A 1 111 ? 9.928 -13.702 2.399 1.00 78.56 111 GLY A C 1
ATOM 847 O O . GLY A 1 111 ? 8.825 -13.165 2.416 1.00 78.56 111 GLY A O 1
ATOM 848 N N . GLU A 1 112 ? 10.315 -14.563 3.350 1.00 70.00 112 GLU A N 1
ATOM 849 C CA . GLU A 1 112 ? 9.454 -15.002 4.471 1.00 70.00 112 GLU A CA 1
ATOM 850 C C . GLU A 1 112 ? 9.015 -13.852 5.397 1.00 70.00 112 GLU A C 1
ATOM 852 O O . GLU A 1 112 ? 7.965 -13.943 6.025 1.00 70.00 112 GLU A O 1
ATOM 857 N N . ASN A 1 113 ? 9.774 -12.750 5.418 1.00 71.38 113 ASN A N 1
ATOM 858 C CA . ASN A 1 113 ? 9.453 -11.516 6.144 1.00 71.38 113 ASN A CA 1
ATOM 859 C C . ASN A 1 113 ? 9.076 -10.359 5.199 1.00 71.38 113 ASN A C 1
ATOM 861 O O . ASN A 1 113 ? 9.197 -9.194 5.568 1.00 71.38 113 ASN A O 1
ATOM 865 N N . GLY A 1 114 ? 8.659 -10.660 3.964 1.00 83.06 114 GLY A N 1
ATOM 866 C CA . GLY A 1 114 ? 8.262 -9.647 2.987 1.00 83.06 114 GLY A CA 1
ATOM 867 C C . GLY A 1 114 ? 7.152 -8.728 3.513 1.00 83.06 114 GLY A C 1
ATOM 868 O O . GLY A 1 114 ? 6.303 -9.135 4.306 1.00 83.06 114 GLY A O 1
ATOM 869 N N . GLY A 1 115 ? 7.154 -7.478 3.068 1.00 92.44 115 GLY A N 1
ATOM 870 C CA . GLY A 1 115 ? 6.216 -6.443 3.481 1.00 92.44 115 GLY A CA 1
ATOM 871 C C . GLY A 1 115 ? 5.865 -5.511 2.327 1.00 92.44 115 GLY A C 1
ATOM 872 O O . GLY A 1 115 ? 6.503 -5.505 1.270 1.00 92.44 115 GLY A O 1
ATOM 873 N N . VAL A 1 116 ? 4.824 -4.711 2.537 1.00 95.69 116 VAL A N 1
ATOM 874 C CA . VAL A 1 116 ? 4.360 -3.696 1.590 1.00 95.69 116 VAL A CA 1
ATOM 875 C C . VAL A 1 116 ? 4.420 -2.338 2.266 1.00 95.69 116 VAL A C 1
ATOM 877 O O . VAL A 1 116 ? 3.752 -2.125 3.272 1.00 95.69 116 VAL A O 1
ATOM 880 N N . ALA A 1 117 ? 5.166 -1.400 1.689 1.00 96.44 117 ALA A N 1
ATOM 881 C CA . ALA A 1 117 ? 5.080 0.009 2.057 1.00 96.44 117 ALA A CA 1
ATOM 882 C C . ALA A 1 117 ? 4.283 0.748 0.978 1.00 96.44 117 ALA A C 1
ATOM 884 O O . ALA A 1 117 ? 4.702 0.818 -0.179 1.00 96.44 117 ALA A O 1
ATOM 885 N N . LEU A 1 118 ? 3.116 1.276 1.353 1.00 97.44 118 LEU A N 1
ATOM 886 C CA . LEU A 1 118 ? 2.196 1.970 0.458 1.00 97.44 118 LEU A CA 1
ATOM 887 C C . LEU A 1 118 ? 2.129 3.461 0.798 1.00 97.44 118 LEU A C 1
ATOM 889 O O . LEU A 1 118 ? 1.680 3.852 1.877 1.00 97.44 118 LEU A O 1
ATOM 893 N N . GLY A 1 119 ? 2.520 4.295 -0.159 1.00 96.94 119 GLY A N 1
ATOM 894 C CA . GLY A 1 119 ? 2.520 5.751 -0.075 1.00 96.94 119 GLY A CA 1
ATOM 895 C C . GLY A 1 119 ? 3.894 6.351 0.236 1.00 96.94 119 GLY A C 1
ATOM 896 O O . GLY A 1 119 ? 4.711 5.764 0.940 1.00 96.94 119 GLY A O 1
ATOM 897 N N . ALA A 1 120 ? 4.110 7.570 -0.263 1.00 95.19 120 ALA A N 1
ATOM 898 C CA . ALA A 1 120 ? 5.329 8.357 -0.070 1.00 95.19 120 ALA A CA 1
ATOM 899 C C . ALA A 1 120 ? 5.729 8.474 1.414 1.00 95.19 120 ALA A C 1
ATOM 901 O O . ALA A 1 120 ? 4.964 8.998 2.223 1.00 95.19 120 ALA A O 1
ATOM 902 N N . GLY A 1 121 ? 6.920 8.007 1.791 1.00 93.44 121 GLY A N 1
ATOM 903 C CA . GLY A 1 121 ? 7.412 8.0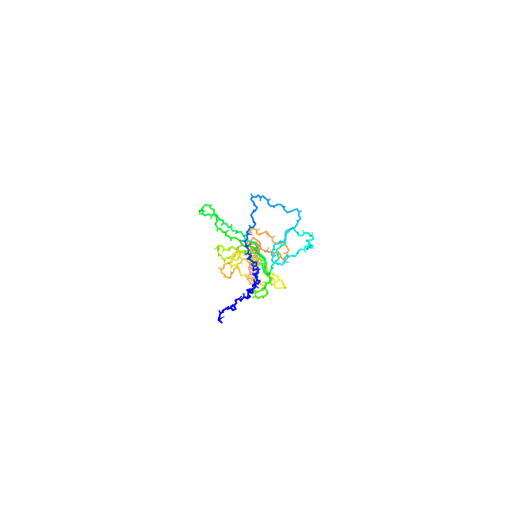99 3.176 1.00 93.44 121 GLY A CA 1
ATOM 904 C C . GLY A 1 121 ? 6.784 7.102 4.162 1.00 93.44 121 GLY A C 1
ATOM 905 O O . GLY A 1 121 ? 6.894 7.291 5.377 1.00 93.44 121 GLY A O 1
ATOM 906 N N . SER A 1 122 ? 6.117 6.058 3.662 1.00 96.88 122 SER A N 1
ATOM 907 C CA . SER A 1 122 ? 5.760 4.894 4.477 1.00 96.88 122 SER A CA 1
ATOM 908 C C . SER A 1 122 ? 7.003 4.076 4.834 1.00 96.88 122 SER A C 1
ATOM 910 O O . SER A 1 122 ? 7.910 3.944 4.013 1.00 96.88 122 SER A O 1
ATOM 912 N N . THR A 1 123 ? 7.051 3.523 6.047 1.00 94.00 123 THR A N 1
ATOM 913 C CA . THR A 1 123 ? 8.136 2.626 6.476 1.00 94.00 123 THR A CA 1
ATOM 914 C C . THR A 1 123 ? 7.782 1.182 6.156 1.00 94.00 123 THR A C 1
ATOM 916 O O . THR A 1 123 ? 6.640 0.771 6.346 1.00 94.00 123 THR A O 1
ATOM 919 N N . LEU A 1 124 ? 8.747 0.414 5.653 1.00 92.44 124 LEU A N 1
ATOM 920 C CA . LEU A 1 124 ? 8.587 -1.026 5.480 1.00 92.44 124 LEU A CA 1
ATOM 921 C C . LEU A 1 124 ? 8.560 -1.707 6.852 1.00 92.44 124 LEU A C 1
ATOM 923 O O . LEU A 1 124 ? 9.404 -1.416 7.693 1.00 92.44 124 LEU A O 1
ATOM 927 N N . GLU A 1 125 ? 7.618 -2.625 7.037 1.00 91.56 125 GLU A N 1
ATOM 928 C CA . GLU A 1 125 ? 7.475 -3.433 8.248 1.00 91.56 125 GLU A CA 1
ATOM 929 C C . GLU A 1 125 ? 7.302 -4.903 7.849 1.00 91.56 125 GLU A C 1
ATOM 931 O O . GLU A 1 125 ? 6.594 -5.209 6.880 1.00 91.56 125 GLU A O 1
ATOM 936 N N . ASP A 1 126 ? 7.938 -5.806 8.595 1.00 90.88 126 ASP A N 1
ATOM 937 C CA . ASP A 1 126 ? 7.934 -7.241 8.303 1.00 90.88 126 ASP A CA 1
ATOM 938 C C . ASP A 1 126 ? 6.509 -7.814 8.330 1.00 90.88 126 ASP A C 1
ATOM 940 O O . ASP A 1 126 ? 5.711 -7.522 9.231 1.00 90.88 126 ASP A O 1
ATOM 944 N N . ASN A 1 127 ? 6.188 -8.655 7.340 1.00 91.38 127 ASN A N 1
ATOM 945 C CA . ASN A 1 127 ? 4.905 -9.359 7.218 1.00 91.38 127 ASN A CA 1
ATOM 946 C C . ASN A 1 127 ? 3.673 -8.436 7.354 1.00 91.38 127 ASN A C 1
ATOM 948 O O . ASN A 1 127 ? 2.644 -8.814 7.920 1.00 91.38 127 ASN A O 1
ATOM 952 N N . SER A 1 128 ? 3.791 -7.195 6.876 1.00 93.62 128 SER A N 1
ATOM 953 C CA . SER A 1 128 ? 2.795 -6.146 7.093 1.00 93.62 128 SER A CA 1
ATOM 954 C C . SER A 1 128 ? 2.551 -5.314 5.837 1.00 93.62 128 SER A C 1
ATOM 956 O O . SER A 1 128 ? 3.431 -5.143 4.994 1.00 93.62 128 SER A O 1
ATOM 958 N N . ILE A 1 129 ? 1.345 -4.747 5.735 1.00 95.94 129 ILE A N 1
ATOM 959 C CA . ILE A 1 129 ? 1.052 -3.647 4.810 1.00 95.94 129 ILE A CA 1
ATOM 960 C C . ILE A 1 129 ? 1.101 -2.351 5.614 1.00 95.94 129 ILE A C 1
ATOM 962 O O . ILE A 1 129 ? 0.154 -1.999 6.318 1.00 95.94 129 ILE A O 1
ATOM 966 N N . SER A 1 130 ? 2.212 -1.637 5.503 1.00 96.94 130 SER A N 1
ATOM 967 C CA . SER A 1 130 ? 2.376 -0.310 6.070 1.00 96.94 130 SER A CA 1
ATOM 968 C C . SER A 1 130 ? 1.783 0.744 5.140 1.00 96.94 130 SER A C 1
ATOM 970 O O . SER A 1 130 ? 2.123 0.832 3.960 1.00 96.94 130 SER A O 1
ATOM 972 N N . VAL A 1 131 ? 0.889 1.572 5.677 1.00 97.88 131 VAL A N 1
ATOM 973 C CA . VAL A 1 131 ? 0.253 2.687 4.953 1.00 97.88 131 VAL A CA 1
ATOM 974 C C . VAL A 1 131 ? 0.815 4.048 5.373 1.00 97.88 131 VAL A C 1
ATOM 976 O O . VAL A 1 131 ? 0.262 5.086 5.008 1.00 97.88 131 VAL A O 1
ATOM 979 N N . GLY A 1 132 ? 1.889 4.075 6.161 1.00 97.19 132 GLY A N 1
ATOM 980 C CA . GLY A 1 132 ? 2.472 5.302 6.694 1.00 97.19 132 GLY A CA 1
ATOM 981 C C . GLY A 1 132 ? 3.737 5.048 7.498 1.00 97.19 132 GLY A C 1
ATOM 982 O O . GLY A 1 132 ? 4.411 4.039 7.331 1.00 97.19 132 GLY A O 1
ATOM 983 N N . SER A 1 133 ? 4.064 5.997 8.358 1.00 96.56 133 SER A N 1
ATOM 984 C CA . SER A 1 133 ? 5.132 5.880 9.348 1.00 96.56 133 SER A CA 1
ATOM 985 C C . SER A 1 133 ? 4.644 6.459 10.670 1.00 96.56 133 SER A C 1
ATOM 987 O O . SER A 1 133 ? 3.580 7.081 10.715 1.00 96.56 133 SER A O 1
ATOM 989 N N . VAL A 1 134 ? 5.393 6.247 11.752 1.00 96.94 134 VAL A N 1
ATOM 990 C CA . VAL A 1 134 ? 5.038 6.783 13.074 1.00 96.94 134 VAL A CA 1
ATOM 991 C C . VAL A 1 134 ? 4.861 8.304 12.994 1.00 96.94 134 VAL A C 1
ATOM 993 O O . VAL A 1 134 ? 5.781 9.024 12.607 1.00 96.94 134 VAL A O 1
ATOM 996 N N . GLY A 1 135 ? 3.671 8.789 13.356 1.00 97.06 135 GLY A N 1
ATOM 997 C CA . GLY A 1 135 ? 3.289 10.202 13.284 1.00 97.06 135 GLY A CA 1
ATOM 998 C C . GLY A 1 135 ? 2.842 10.692 11.900 1.00 97.06 135 GLY A C 1
ATOM 999 O O . GLY A 1 135 ? 2.453 11.853 11.774 1.00 97.06 135 GLY A O 1
ATOM 1000 N N . ASN A 1 136 ? 2.881 9.835 10.876 1.00 97.12 136 ASN A N 1
ATOM 1001 C CA . ASN A 1 136 ? 2.394 10.095 9.518 1.00 97.12 136 ASN A CA 1
ATOM 1002 C C . ASN A 1 136 ? 1.459 8.967 9.049 1.00 97.12 136 ASN A C 1
ATOM 1004 O O . ASN A 1 136 ? 1.553 8.475 7.919 1.00 97.12 136 ASN A O 1
ATOM 1008 N N . GLU A 1 137 ? 0.570 8.513 9.929 1.00 97.81 137 GLU A N 1
ATOM 1009 C CA . GLU A 1 137 ? -0.389 7.460 9.628 1.00 97.81 137 GLU A CA 1
ATOM 1010 C C . GLU A 1 137 ? -1.432 7.940 8.610 1.00 97.81 137 GLU A C 1
ATOM 1012 O O . GLU A 1 137 ? -1.921 9.074 8.647 1.00 97.81 137 GLU A O 1
ATOM 1017 N N . ARG A 1 138 ? -1.827 7.049 7.697 1.00 97.69 138 ARG A N 1
ATOM 1018 C CA . ARG A 1 138 ? -2.881 7.327 6.718 1.00 97.69 138 ARG A CA 1
ATOM 1019 C C . ARG A 1 138 ? -4.174 6.632 7.096 1.00 97.69 138 ARG A C 1
ATOM 1021 O O . ARG A 1 138 ? -4.189 5.535 7.646 1.00 97.69 138 ARG A O 1
ATOM 1028 N N . LYS A 1 139 ? -5.286 7.268 6.737 1.00 97.75 139 LYS A N 1
ATOM 1029 C CA . LYS A 1 139 ? -6.611 6.655 6.845 1.00 97.75 139 LYS A CA 1
ATOM 1030 C C . LYS A 1 139 ? -6.822 5.663 5.707 1.00 97.75 139 LYS A C 1
ATOM 1032 O O . LYS A 1 139 ? -6.584 6.001 4.550 1.00 97.75 139 LYS A O 1
ATOM 1037 N N . ILE A 1 140 ? -7.392 4.509 6.037 1.00 97.88 140 ILE A N 1
ATOM 1038 C CA . ILE A 1 140 ? -8.004 3.601 5.067 1.00 97.88 140 ILE A CA 1
ATOM 1039 C C . ILE A 1 140 ? -9.494 3.944 5.022 1.00 97.88 140 ILE A C 1
ATOM 1041 O O . ILE A 1 140 ? -10.202 3.830 6.023 1.00 97.88 140 ILE A O 1
ATOM 1045 N N . VAL A 1 141 ? -9.962 4.452 3.885 1.00 97.94 141 VAL A N 1
ATOM 1046 C CA . VAL A 1 141 ? -11.342 4.927 3.707 1.00 97.94 141 VAL A CA 1
ATOM 1047 C C . VAL A 1 141 ? -12.144 3.956 2.846 1.00 97.94 141 VAL A C 1
ATOM 1049 O O . VAL A 1 141 ? -11.573 3.177 2.093 1.00 97.94 141 VAL A O 1
ATOM 1052 N N . HIS A 1 142 ? -13.475 4.011 2.961 1.00 98.12 142 HIS A N 1
ATOM 1053 C CA . HIS A 1 142 ? -14.405 3.123 2.244 1.00 98.12 142 HIS A CA 1
ATOM 1054 C C . HIS A 1 142 ? -14.253 1.629 2.586 1.00 98.12 142 HIS A C 1
ATOM 1056 O O . HIS A 1 142 ? -14.411 0.761 1.733 1.00 98.12 142 HIS A O 1
ATOM 1062 N N . VAL A 1 143 ? -13.996 1.330 3.861 1.00 98.31 143 VAL A N 1
ATOM 1063 C CA . VAL A 1 143 ? -13.925 -0.042 4.381 1.00 98.31 143 VAL A CA 1
ATOM 1064 C C . VAL A 1 143 ? -15.337 -0.554 4.691 1.00 98.31 143 VAL A C 1
ATOM 1066 O O . VAL A 1 143 ? -16.035 -0.008 5.555 1.00 98.31 143 VAL A O 1
ATOM 1069 N N . ALA A 1 144 ? -15.769 -1.592 3.973 1.00 98.62 144 ALA A N 1
ATOM 1070 C CA . ALA A 1 144 ? -17.022 -2.295 4.249 1.00 98.62 144 ALA A CA 1
ATOM 1071 C C . ALA A 1 144 ? -17.001 -2.948 5.645 1.00 98.62 144 ALA A C 1
ATOM 1073 O O . ALA A 1 144 ? -15.943 -3.115 6.243 1.00 98.62 144 ALA A O 1
ATOM 1074 N N . ALA A 1 145 ? -18.173 -3.286 6.188 1.00 98.62 145 ALA A N 1
ATOM 1075 C CA . ALA A 1 145 ? -18.240 -3.977 7.474 1.00 98.62 145 ALA A CA 1
ATOM 1076 C C . ALA A 1 145 ? -17.648 -5.390 7.350 1.00 98.62 145 ALA A C 1
ATOM 1078 O O . ALA A 1 145 ? -18.026 -6.130 6.440 1.00 98.62 145 ALA A O 1
ATOM 1079 N N . GLY A 1 146 ? -16.746 -5.752 8.264 1.00 98.44 146 GLY A N 1
ATOM 1080 C CA . GLY A 1 146 ? -16.149 -7.085 8.310 1.00 98.44 146 GLY A CA 1
ATOM 1081 C C . GLY A 1 146 ? -17.165 -8.152 8.717 1.00 98.44 146 GLY A C 1
ATOM 1082 O O . GLY A 1 146 ? -18.051 -7.886 9.534 1.00 98.44 146 GLY A O 1
ATOM 1083 N N . VAL A 1 147 ? -17.0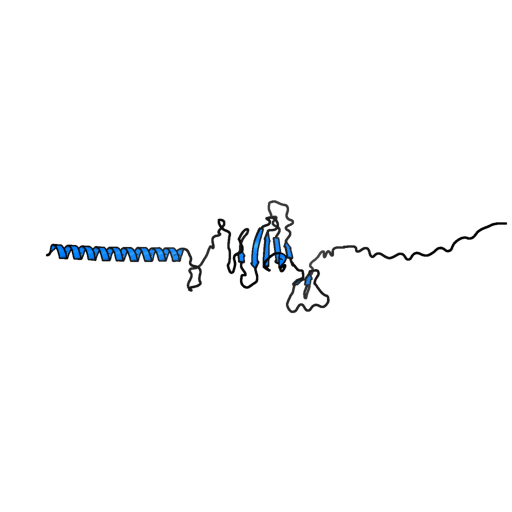37 -9.350 8.150 1.00 98.19 147 VAL A N 1
ATOM 1084 C CA . VAL A 1 147 ? -17.939 -10.492 8.374 1.00 98.19 147 VAL A CA 1
ATOM 1085 C C . VAL A 1 147 ? -17.184 -11.684 8.961 1.00 98.19 147 VAL A C 1
ATOM 1087 O O . VAL A 1 147 ? -17.673 -12.319 9.892 1.00 98.19 147 VAL A O 1
ATOM 1090 N N . ASN A 1 148 ? -15.995 -11.989 8.443 1.00 98.44 148 ASN A N 1
ATOM 1091 C CA . ASN A 1 148 ? -15.154 -13.079 8.928 1.00 98.44 148 ASN A CA 1
ATOM 1092 C C . ASN A 1 148 ? -14.216 -12.610 10.045 1.00 98.44 148 ASN A C 1
ATOM 1094 O O . ASN A 1 148 ? -13.908 -11.428 10.173 1.00 98.44 148 ASN A O 1
ATOM 1098 N N . ASN A 1 149 ? -13.672 -13.566 10.804 1.00 98.19 149 ASN A N 1
ATOM 1099 C CA . ASN A 1 149 ? -12.751 -13.289 11.915 1.00 98.19 149 ASN A CA 1
ATOM 1100 C C . ASN A 1 149 ? -11.468 -12.546 11.501 1.00 98.19 149 ASN A C 1
ATOM 1102 O O . ASN A 1 149 ? -10.801 -11.969 12.353 1.00 98.19 149 ASN A O 1
ATOM 1106 N N . THR A 1 150 ? -11.097 -12.602 10.222 1.00 98.19 150 THR A N 1
ATOM 1107 C CA . THR A 1 150 ? -9.884 -11.982 9.670 1.00 98.19 150 THR A CA 1
ATOM 1108 C C . THR A 1 150 ? -10.164 -10.685 8.913 1.00 98.19 150 THR A C 1
ATOM 1110 O O . THR A 1 150 ? -9.249 -10.132 8.307 1.00 98.19 150 THR A O 1
ATOM 1113 N N . ASP A 1 151 ? -11.408 -10.207 8.902 1.00 98.44 151 ASP A N 1
ATOM 1114 C CA . ASP A 1 151 ? -11.765 -8.979 8.201 1.00 98.44 151 ASP A CA 1
ATOM 1115 C C . ASP A 1 151 ? -11.424 -7.749 9.053 1.00 98.44 151 ASP A C 1
ATOM 1117 O O . ASP A 1 151 ? -11.536 -7.756 10.282 1.00 98.44 151 ASP A O 1
ATOM 1121 N N . ALA A 1 152 ? -11.048 -6.654 8.393 1.00 98.19 152 ALA A N 1
ATOM 1122 C CA . ALA A 1 152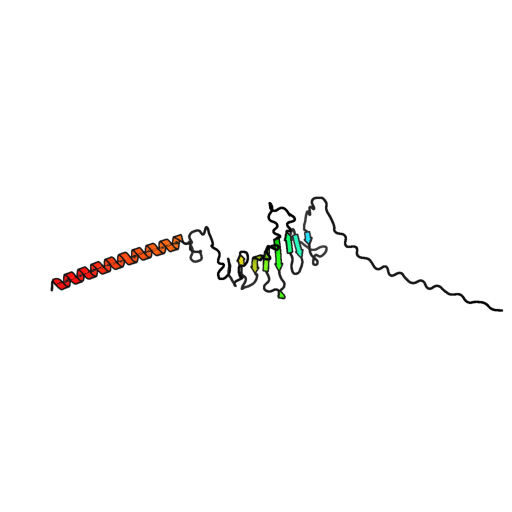 ? -10.893 -5.371 9.065 1.00 98.19 152 ALA A CA 1
ATOM 1123 C C . ALA A 1 152 ? -12.254 -4.853 9.564 1.00 98.19 152 ALA A C 1
ATOM 1125 O O . ALA A 1 152 ? -13.260 -4.903 8.855 1.00 98.19 152 ALA A O 1
ATOM 1126 N N . VAL A 1 153 ? -12.269 -4.305 10.779 1.00 98.19 153 VAL A N 1
ATOM 1127 C CA . VAL A 1 153 ? -13.458 -3.694 11.388 1.00 98.19 153 VAL A CA 1
ATOM 1128 C C . VAL A 1 153 ? -13.513 -2.214 11.021 1.00 98.19 153 VAL A C 1
ATOM 1130 O O . VAL A 1 153 ? -12.518 -1.500 11.148 1.00 98.19 153 VAL A O 1
ATOM 1133 N N . ASN A 1 154 ? -14.679 -1.723 10.603 1.00 98.50 154 ASN A N 1
ATOM 1134 C CA . ASN A 1 154 ? -14.873 -0.294 10.356 1.00 98.50 154 ASN A CA 1
ATOM 1135 C C . ASN A 1 154 ? -15.457 0.442 11.581 1.00 98.50 154 ASN A C 1
ATOM 1137 O O . ASN A 1 154 ? -15.943 -0.155 12.542 1.00 98.50 154 ASN A O 1
ATOM 1141 N N . VAL A 1 155 ? -15.446 1.779 11.543 1.00 98.50 155 VAL A N 1
ATOM 1142 C CA . VAL A 1 155 ? -15.896 2.619 12.673 1.00 98.50 155 VAL A CA 1
ATOM 1143 C C . VAL A 1 155 ? -17.388 2.436 12.995 1.00 98.50 155 VAL A C 1
ATOM 1145 O O . VAL A 1 155 ? -17.787 2.590 14.148 1.00 98.50 155 VAL A O 1
ATOM 1148 N N . ALA A 1 156 ? -18.226 2.074 12.017 1.00 98.56 156 ALA A N 1
ATOM 1149 C CA . ALA A 1 156 ? -19.651 1.847 12.259 1.00 98.56 156 ALA A CA 1
ATOM 1150 C C . ALA A 1 156 ? -19.887 0.628 13.167 1.00 98.56 156 ALA A C 1
ATOM 1152 O O . ALA A 1 156 ? -20.688 0.709 14.096 1.00 98.56 156 ALA A O 1
ATOM 1153 N N . GLN A 1 157 ? -19.143 -0.462 12.956 1.00 98.56 157 GLN A N 1
ATOM 1154 C CA . GLN A 1 157 ? -19.199 -1.651 13.813 1.00 98.56 157 GLN A CA 1
ATOM 1155 C C . GLN A 1 157 ? -18.731 -1.346 15.244 1.00 98.56 157 GLN A C 1
ATOM 1157 O O . GLN A 1 157 ? -19.370 -1.776 16.202 1.00 98.56 157 GLN A O 1
ATOM 1162 N N . PHE A 1 158 ? -17.668 -0.548 15.404 1.00 98.12 158 PHE A N 1
ATOM 1163 C CA . PHE A 1 158 ? -17.199 -0.120 16.728 1.00 98.12 158 PHE A CA 1
ATOM 1164 C C . PHE A 1 158 ? -18.238 0.735 17.472 1.00 98.12 158 PHE A C 1
ATOM 1166 O O . PHE A 1 158 ? -18.487 0.522 18.658 1.00 98.12 158 PHE A O 1
ATOM 1173 N N . ASN A 1 159 ? -18.885 1.675 16.777 1.00 98.44 159 ASN A N 1
ATOM 1174 C CA . ASN A 1 159 ? -19.939 2.498 17.370 1.00 98.44 159 ASN A CA 1
ATOM 1175 C C . ASN A 1 159 ? -21.164 1.668 17.776 1.00 98.44 159 ASN A C 1
ATOM 1177 O O . ASN A 1 159 ? -21.736 1.929 18.831 1.00 98.44 159 ASN A O 1
ATOM 1181 N N . GLN A 1 160 ? -21.540 0.658 16.986 1.00 98.44 160 GLN A N 1
ATOM 1182 C CA . GLN A 1 160 ? -22.623 -0.256 17.354 1.00 98.44 160 GLN A CA 1
ATOM 1183 C C . GLN A 1 160 ? -22.270 -1.062 18.607 1.00 98.44 160 GLN A C 1
ATOM 1185 O O . GLN A 1 160 ? -23.055 -1.090 19.548 1.00 98.44 160 GLN A O 1
ATOM 1190 N N . TYR A 1 161 ? -21.059 -1.624 18.669 1.00 98.25 161 TYR A N 1
ATOM 1191 C CA . TYR A 1 161 ? -20.582 -2.330 19.859 1.00 98.25 161 TYR A CA 1
ATOM 1192 C C . TYR A 1 161 ? -20.635 -1.446 21.114 1.00 98.25 161 TYR A C 1
ATOM 1194 O O . TYR A 1 161 ? -21.085 -1.886 22.170 1.00 98.25 161 TYR A O 1
ATOM 1202 N N . LYS A 1 162 ? -20.225 -0.176 20.999 1.00 98.50 162 LYS A N 1
ATOM 1203 C CA . LYS A 1 162 ? -20.322 0.792 22.098 1.00 98.50 162 LYS A CA 1
ATOM 1204 C C . LYS A 1 162 ? -21.771 0.968 22.578 1.00 98.50 162 LYS A C 1
ATOM 1206 O O . LYS A 1 162 ? -22.000 0.956 23.784 1.00 98.50 162 LYS A O 1
ATOM 1211 N N . ILE A 1 163 ? -22.725 1.111 21.656 1.00 98.44 163 ILE A N 1
ATOM 1212 C CA . ILE A 1 163 ? -24.154 1.250 21.979 1.00 98.44 163 ILE A CA 1
ATOM 1213 C C . ILE A 1 163 ? -24.668 0.001 22.700 1.00 98.44 163 ILE A C 1
ATOM 1215 O O . ILE A 1 163 ? -25.319 0.121 23.736 1.00 98.44 163 ILE A O 1
ATOM 1219 N N . ASP A 1 164 ? -24.346 -1.187 22.187 1.00 98.25 164 ASP A N 1
ATOM 1220 C CA . ASP A 1 164 ? -24.802 -2.454 22.766 1.00 98.25 164 ASP A CA 1
ATOM 1221 C C . ASP A 1 164 ? -24.309 -2.610 24.217 1.00 98.25 164 ASP A C 1
ATOM 1223 O O . ASP A 1 164 ? -25.068 -3.015 25.099 1.00 98.25 164 ASP A O 1
ATOM 1227 N N . VAL A 1 165 ? -23.061 -2.210 24.486 1.00 98.44 165 VAL A N 1
ATOM 1228 C CA . VAL A 1 165 ? -22.479 -2.207 25.837 1.00 98.44 165 VAL A CA 1
ATOM 1229 C C . VAL A 1 165 ? -23.151 -1.177 26.747 1.00 98.44 165 VAL A C 1
ATOM 1231 O O . VAL A 1 165 ? -23.479 -1.500 27.889 1.00 98.44 165 VAL A O 1
ATOM 1234 N N . GLU A 1 166 ? -23.371 0.053 26.275 1.00 98.25 166 GLU A N 1
ATOM 1235 C CA . GLU A 1 166 ? -24.036 1.100 27.064 1.00 98.25 166 GLU A CA 1
ATOM 1236 C C . GLU A 1 166 ? -25.461 0.682 27.470 1.00 98.25 166 GLU A C 1
ATOM 1238 O O . GLU A 1 166 ? -25.860 0.888 28.619 1.00 98.25 166 GLU A O 1
ATOM 1243 N N . VAL A 1 167 ? -26.199 0.026 26.568 1.00 98.31 167 VAL A N 1
ATOM 1244 C CA . VAL A 1 167 ? -27.553 -0.491 26.827 1.00 98.31 167 VAL A CA 1
ATOM 1245 C C . VAL A 1 167 ? -27.543 -1.653 27.823 1.00 98.31 167 VAL A C 1
ATOM 1247 O O . VAL A 1 167 ? -28.353 -1.671 28.755 1.00 98.31 167 VAL A O 1
ATOM 1250 N N . ASP A 1 168 ? -26.635 -2.617 27.665 1.00 98.31 168 ASP A N 1
ATOM 1251 C CA . ASP A 1 168 ? -26.519 -3.758 28.582 1.00 98.31 168 ASP A CA 1
ATOM 1252 C C . ASP A 1 168 ? -26.163 -3.305 30.008 1.00 98.31 168 ASP A C 1
ATOM 1254 O O . ASP A 1 168 ? -26.769 -3.759 30.983 1.00 98.31 168 ASP A O 1
ATOM 1258 N N . ILE A 1 169 ? -25.234 -2.352 30.142 1.00 98.38 169 ILE A N 1
ATOM 1259 C CA . ILE A 1 169 ? -24.857 -1.786 31.444 1.00 98.38 169 ILE A CA 1
ATOM 1260 C C . ILE A 1 169 ? -26.035 -1.050 32.078 1.00 98.38 169 ILE A C 1
ATOM 1262 O O . ILE A 1 169 ? -26.327 -1.300 33.247 1.00 98.38 169 ILE A O 1
ATOM 1266 N N . ALA A 1 170 ? -26.720 -0.178 31.331 1.00 98.12 170 ALA A N 1
ATOM 1267 C CA . ALA A 1 170 ? -27.881 0.547 31.845 1.00 98.12 170 ALA A CA 1
ATOM 1268 C C . ALA A 1 170 ? -28.947 -0.425 32.373 1.00 98.12 170 ALA A C 1
ATOM 1270 O O . ALA A 1 170 ? -29.391 -0.306 33.512 1.00 98.12 170 ALA A O 1
ATOM 1271 N N . THR A 1 171 ? -29.245 -1.470 31.599 1.00 98.38 171 THR A N 1
ATOM 1272 C CA . THR A 1 171 ? -30.217 -2.504 31.979 1.00 98.38 171 THR A CA 1
ATOM 1273 C C . THR A 1 171 ? -29.822 -3.219 33.276 1.00 98.38 171 THR A C 1
ATOM 1275 O O . THR A 1 171 ? -30.659 -3.443 34.149 1.00 98.38 171 THR A O 1
ATOM 1278 N N . LYS A 1 172 ? -28.540 -3.568 33.441 1.00 98.25 172 LYS A N 1
ATOM 1279 C CA . LYS A 1 172 ? -28.042 -4.230 34.659 1.00 98.25 172 LYS A CA 1
ATOM 1280 C C . LYS A 1 172 ? -28.034 -3.307 35.877 1.00 98.25 172 LYS A C 1
ATOM 1282 O O . LYS A 1 172 ? -28.272 -3.775 36.989 1.00 98.25 172 LYS A O 1
ATOM 1287 N N . VAL A 1 173 ? -27.747 -2.020 35.686 1.00 98.56 173 VAL A N 1
ATOM 1288 C CA . VAL A 1 173 ? -27.800 -1.015 36.759 1.00 98.56 173 VAL A CA 1
ATOM 1289 C C . VAL A 1 173 ? -29.237 -0.814 37.232 1.00 98.56 173 VAL A C 1
ATOM 1291 O O . VAL A 1 173 ? -29.475 -0.762 38.440 1.00 98.56 173 VAL A O 1
ATOM 1294 N N . ASP A 1 174 ? -30.191 -0.774 36.308 1.00 98.44 174 ASP A N 1
ATOM 1295 C CA . ASP A 1 174 ? -31.610 -0.669 36.635 1.00 98.44 174 ASP A CA 1
ATOM 1296 C C . ASP A 1 174 ? -32.110 -1.922 37.375 1.00 98.44 174 ASP A C 1
ATOM 1298 O O . ASP A 1 174 ? -32.745 -1.793 38.423 1.00 98.44 174 ASP A O 1
ATOM 1302 N N . ASP A 1 175 ? -31.755 -3.134 36.919 1.00 98.31 175 ASP A N 1
ATOM 1303 C CA . ASP A 1 175 ? -32.081 -4.387 37.629 1.00 98.31 175 ASP A CA 1
ATOM 1304 C C . ASP A 1 175 ? -31.524 -4.391 39.057 1.00 98.31 1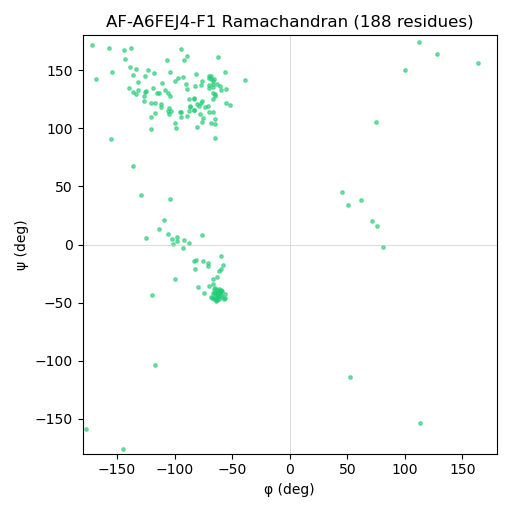75 ASP A C 1
ATOM 1306 O O . ASP A 1 175 ? -32.229 -4.702 40.022 1.00 98.31 175 ASP A O 1
ATOM 1310 N N . LEU A 1 176 ? -30.257 -3.998 39.213 1.00 98.44 176 LEU A N 1
ATOM 1311 C CA . LEU A 1 176 ? -29.636 -3.929 40.528 1.00 98.44 176 LEU A CA 1
ATOM 1312 C C . LEU A 1 176 ? -30.334 -2.899 41.424 1.00 98.44 176 LEU A C 1
ATOM 1314 O O . LEU A 1 176 ? -30.537 -3.173 42.607 1.00 98.44 176 LEU A O 1
ATOM 1318 N N . SER A 1 177 ? -30.733 -1.754 40.868 1.00 98.12 177 SER A N 1
ATOM 1319 C CA . SER A 1 177 ? -31.457 -0.710 41.600 1.00 98.12 177 SER A CA 1
ATOM 1320 C C . SER A 1 177 ? -32.805 -1.227 42.104 1.00 98.12 177 SER A C 1
ATOM 1322 O O . SER A 1 177 ? -33.105 -1.107 43.291 1.00 98.12 177 SER A O 1
ATOM 1324 N N . LEU A 1 178 ? -33.561 -1.929 41.255 1.00 98.25 178 LEU A N 1
ATOM 1325 C CA . LEU A 1 178 ? -34.827 -2.559 41.642 1.00 98.25 178 LEU A CA 1
ATOM 1326 C C . LEU A 1 178 ? -34.645 -3.619 42.735 1.00 98.25 178 LEU A C 1
ATOM 1328 O O . LEU A 1 178 ? -35.437 -3.697 43.676 1.00 98.25 178 LEU A O 1
ATOM 1332 N N . ARG A 1 179 ? -33.591 -4.437 42.642 1.00 98.31 179 ARG A N 1
ATOM 1333 C CA . ARG A 1 179 ? -33.276 -5.448 43.664 1.00 98.31 179 ARG A CA 1
ATOM 1334 C C . ARG A 1 179 ? -32.899 -4.815 45.001 1.00 98.31 179 ARG A C 1
ATOM 1336 O O . ARG A 1 179 ? -33.287 -5.341 46.044 1.00 98.31 179 ARG A O 1
ATOM 1343 N N . ILE A 1 180 ? -32.162 -3.705 44.982 1.00 98.38 180 ILE A N 1
ATOM 1344 C CA . ILE A 1 180 ? -31.831 -2.935 46.186 1.00 98.38 180 ILE A CA 1
ATOM 1345 C C . ILE A 1 180 ? -33.110 -2.369 46.817 1.00 98.38 180 ILE A C 1
ATOM 1347 O O . ILE A 1 180 ? -33.328 -2.568 48.013 1.00 98.38 180 ILE A O 1
ATOM 1351 N N . ASP A 1 181 ? -33.988 -1.745 46.032 1.00 98.06 181 ASP A N 1
ATOM 1352 C CA . ASP A 1 181 ? -35.251 -1.176 46.523 1.00 98.06 181 ASP A CA 1
ATOM 1353 C C . ASP A 1 181 ? -36.186 -2.241 47.121 1.00 98.06 181 ASP A C 1
ATOM 1355 O O . ASP A 1 181 ? -36.821 -2.025 48.162 1.00 98.06 181 ASP A O 1
ATOM 1359 N N . ALA A 1 182 ? -36.230 -3.429 46.512 1.00 97.88 182 ALA A N 1
ATOM 1360 C CA . ALA A 1 182 ? -36.980 -4.566 47.036 1.00 97.88 182 ALA A CA 1
ATOM 1361 C C . ALA A 1 182 ? -36.446 -5.031 48.405 1.00 97.88 182 ALA A C 1
ATOM 1363 O O . ALA A 1 182 ? -37.230 -5.225 49.336 1.00 97.88 182 ALA A O 1
ATOM 1364 N N . LEU A 1 183 ? -35.121 -5.156 48.562 1.00 97.75 183 LEU A N 1
ATOM 1365 C CA . LEU A 1 183 ? -34.497 -5.513 49.845 1.00 97.75 183 LEU A CA 1
ATOM 1366 C C . LEU A 1 183 ? -34.747 -4.450 50.921 1.00 97.75 183 LEU A C 1
ATOM 1368 O O . LEU A 1 183 ? -35.056 -4.789 52.063 1.00 97.75 183 LEU A O 1
ATOM 1372 N N . ILE A 1 184 ? -34.658 -3.165 50.561 1.00 97.56 184 ILE A N 1
ATOM 1373 C CA . ILE A 1 184 ? -34.969 -2.052 51.470 1.00 97.56 184 ILE A CA 1
ATOM 1374 C C . ILE A 1 184 ? -36.413 -2.157 51.973 1.00 97.56 184 ILE A C 1
ATOM 1376 O O . ILE A 1 184 ? -36.673 -1.902 53.149 1.00 97.56 184 ILE A O 1
ATOM 1380 N N . THR A 1 185 ? -37.349 -2.531 51.101 1.00 97.31 185 THR A N 1
ATOM 1381 C CA . THR A 1 185 ? -38.764 -2.698 51.460 1.00 97.31 185 THR A CA 1
ATOM 1382 C C . THR A 1 185 ? -38.954 -3.856 52.440 1.00 97.31 185 THR A C 1
ATOM 1384 O O . THR A 1 185 ? -39.558 -3.656 53.488 1.00 97.31 185 THR A O 1
ATOM 1387 N N . GLN A 1 186 ? -38.346 -5.018 52.176 1.00 97.31 186 GLN A N 1
ATOM 1388 C CA . GLN A 1 186 ? -38.413 -6.185 53.069 1.00 97.31 186 GLN A CA 1
ATOM 1389 C C . GLN A 1 186 ? -37.853 -5.903 54.470 1.00 97.31 186 GLN A C 1
ATOM 1391 O O . GLN A 1 186 ? -38.421 -6.355 55.457 1.00 97.31 186 GLN A O 1
ATOM 1396 N N . ILE A 1 187 ? -36.763 -5.135 54.578 1.00 97.56 187 ILE A N 1
ATOM 1397 C CA . ILE A 1 187 ? -36.167 -4.773 55.876 1.00 97.56 187 ILE A CA 1
ATOM 1398 C C . ILE A 1 187 ? -37.087 -3.855 56.691 1.00 97.56 187 ILE A C 1
ATOM 1400 O O . ILE A 1 187 ? -37.103 -3.950 57.912 1.00 97.56 187 ILE A O 1
ATOM 1404 N N . LYS A 1 188 ? -37.850 -2.966 56.042 1.00 96.12 188 LYS A N 1
ATOM 1405 C CA . LYS A 1 188 ? -38.780 -2.051 56.731 1.00 96.12 188 LYS A CA 1
ATOM 1406 C C . LYS A 1 188 ? -40.009 -2.754 57.311 1.00 96.12 188 LYS A C 1
ATOM 1408 O O . LYS A 1 188 ? -40.692 -2.161 58.140 1.00 96.12 188 LYS A O 1
ATOM 1413 N N . GLU A 1 189 ? -40.311 -3.960 56.841 1.00 94.38 189 GLU A N 1
ATOM 1414 C CA . GLU A 1 189 ? -41.457 -4.763 57.279 1.00 94.38 189 GLU A CA 1
ATOM 1415 C C . GLU A 1 189 ? -41.111 -5.742 58.422 1.00 94.38 189 GLU A C 1
ATOM 1417 O O . GLU A 1 189 ? -42.011 -6.414 58.929 1.00 94.38 189 GLU A O 1
ATOM 1422 N N . LEU A 1 190 ? -39.836 -5.809 58.836 1.00 87.25 190 LEU A N 1
ATOM 1423 C CA . LEU A 1 190 ? -39.335 -6.570 59.994 1.00 87.25 190 LEU A CA 1
ATOM 1424 C C . LEU A 1 190 ? -39.331 -5.725 61.275 1.00 87.25 190 LEU A C 1
ATOM 1426 O O . LEU A 1 190 ? -39.622 -6.309 62.344 1.00 87.25 190 LEU A O 1
#

Sequence (190 aa):
MTFKKLTTLAAIPLLSFSLHTFADEVINDDLIISSSLCVGIECVDGEDFGFDTIRLKDDNPQIRFVDTSSTSSFPSNDWLMGANDDSNAGLPHFFIKDVTGDSLVLQLTAGENGGVALGAGSTLEDNSISVGSVGNERKIVHVAAGVNNTDAVNVAQFNQYKIDVEVDIATKVDDLSLRIDALITQIKEL

Nearest PDB structures (foldseek):
  5nxh-assembly1_C  TM=3.725E-01  e=1.113E-02  Tequatrovirus T4
  6zu9-assembly1_p  TM=6.278E-01  e=4.767E+00  Saccharomyces cerevisiae S288C
  4u1f-assembly1_B  TM=5.732E-01  e=5.042E+00  Saccharomyces cerevisiae S288C